Protein AF-A0A947KXR4-F1 (afdb_monomer_lite)

Structure (mmCIF, N/CA/C/O backbone):
data_AF-A0A947KXR4-F1
#
_entry.id   AF-A0A947KXR4-F1
#
loop_
_atom_site.group_PDB
_atom_site.id
_atom_site.type_symbol
_atom_site.label_atom_id
_atom_site.label_alt_id
_atom_site.label_comp_id
_atom_site.label_asym_id
_atom_site.label_entity_id
_atom_site.label_seq_id
_atom_site.pdbx_PDB_ins_code
_atom_site.Cartn_x
_atom_site.Cartn_y
_atom_site.Cartn_z
_atom_site.occupancy
_atom_site.B_iso_or_equiv
_atom_site.auth_seq_id
_atom_site.auth_comp_id
_atom_site.auth_asym_id
_atom_site.auth_atom_id
_atom_site.pdbx_PDB_model_num
ATOM 1 N N . MET A 1 1 ? -60.839 53.475 -21.817 1.00 59.62 1 MET A N 1
ATOM 2 C CA . MET A 1 1 ? -60.463 53.074 -23.195 1.00 59.62 1 MET A CA 1
ATOM 3 C C . MET A 1 1 ? -60.288 54.243 -24.164 1.00 59.62 1 MET A C 1
ATOM 5 O O . MET A 1 1 ? -59.276 54.254 -24.846 1.00 59.62 1 MET A O 1
ATOM 9 N N . LYS A 1 2 ? -61.185 55.246 -24.213 1.00 61.34 2 LYS A N 1
ATOM 10 C CA . LYS A 1 2 ? -61.048 56.383 -25.154 1.00 61.34 2 LYS A CA 1
ATOM 11 C C . LYS A 1 2 ? -59.733 57.178 -24.998 1.00 61.34 2 LYS A C 1
ATOM 13 O O . LYS A 1 2 ? -59.108 57.489 -25.997 1.00 61.34 2 LYS A O 1
ATOM 18 N N . LEU A 1 3 ? -59.263 57.411 -23.767 1.00 69.00 3 LEU A N 1
ATOM 19 C CA . LEU A 1 3 ? -57.988 58.107 -23.504 1.00 69.00 3 LEU A CA 1
ATOM 20 C C . LEU A 1 3 ? -56.739 57.321 -23.946 1.00 69.00 3 LEU A C 1
ATOM 22 O O . LEU A 1 3 ? -55.772 57.918 -24.398 1.00 69.00 3 LEU A O 1
ATOM 26 N N . LEU A 1 4 ? -56.777 55.987 -23.863 1.00 71.06 4 LEU A N 1
ATOM 27 C CA . LEU A 1 4 ? -55.674 55.117 -24.293 1.00 71.06 4 LEU A CA 1
ATOM 28 C C . LEU A 1 4 ? -55.527 55.107 -25.819 1.00 71.06 4 LEU A C 1
ATOM 30 O O . LEU A 1 4 ? -54.416 55.181 -26.326 1.00 71.06 4 LEU A O 1
ATOM 34 N N . LEU A 1 5 ? -56.650 55.087 -26.543 1.00 72.12 5 LEU A N 1
ATOM 35 C CA . LEU A 1 5 ? -56.655 55.190 -28.005 1.00 72.12 5 LEU A CA 1
ATOM 36 C C . LEU A 1 5 ? -56.159 56.557 -28.491 1.00 72.12 5 LEU A C 1
ATOM 38 O O . LEU A 1 5 ? -55.422 56.621 -29.468 1.00 72.12 5 LEU A O 1
ATOM 42 N N . VAL A 1 6 ? -56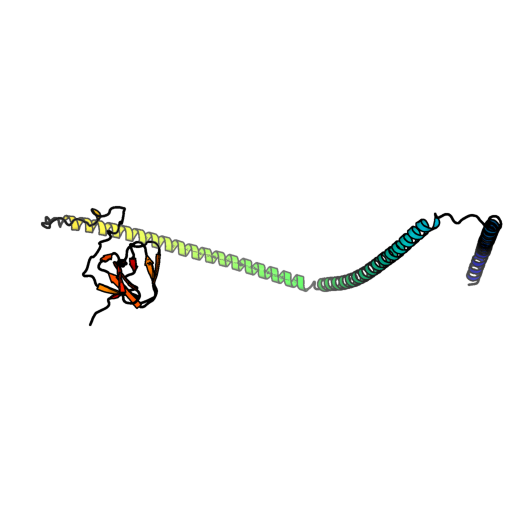.504 57.638 -27.783 1.00 75.94 6 VAL A N 1
ATOM 43 C CA . VAL A 1 6 ? -56.002 58.984 -28.099 1.00 75.94 6 VAL A CA 1
ATOM 44 C C . VAL A 1 6 ? -54.494 59.079 -27.852 1.00 75.94 6 VAL A C 1
ATOM 46 O O . VAL A 1 6 ? -53.780 59.585 -28.710 1.00 75.94 6 VAL A O 1
ATOM 49 N N . ALA A 1 7 ? -53.983 58.532 -26.744 1.00 73.00 7 ALA A N 1
ATOM 50 C CA . ALA A 1 7 ? -52.544 58.506 -26.470 1.00 73.00 7 ALA A CA 1
ATOM 51 C C . ALA A 1 7 ? -51.754 57.710 -27.527 1.00 73.00 7 ALA A C 1
ATOM 53 O O . ALA A 1 7 ? -50.678 58.130 -27.944 1.00 73.00 7 ALA A O 1
ATOM 54 N N . LEU A 1 8 ? -52.309 56.595 -28.008 1.00 69.06 8 LEU A N 1
ATOM 55 C CA . LEU A 1 8 ? -51.673 55.749 -29.022 1.00 69.06 8 LEU A CA 1
ATOM 56 C C . LEU A 1 8 ? -51.653 56.426 -30.407 1.00 69.06 8 LEU A C 1
ATOM 58 O O . LEU A 1 8 ? -50.652 56.351 -31.117 1.00 69.06 8 LEU A O 1
ATOM 62 N N . LEU A 1 9 ? -52.708 57.177 -30.741 1.00 68.44 9 LEU A N 1
ATOM 63 C CA . LEU A 1 9 ? -52.753 58.041 -31.927 1.00 68.44 9 LEU A CA 1
ATOM 64 C C . LEU A 1 9 ? -51.744 59.198 -31.847 1.00 68.44 9 LEU A C 1
ATOM 66 O O . LEU A 1 9 ? -51.044 59.464 -32.823 1.00 68.44 9 LEU A O 1
ATOM 70 N N . PHE A 1 10 ? -51.599 59.840 -30.684 1.00 66.38 10 PHE A N 1
ATOM 71 C CA . PHE A 1 10 ? -50.594 60.892 -30.485 1.00 66.38 10 PHE A CA 1
ATOM 72 C C . PHE A 1 10 ? -49.159 60.370 -30.619 1.00 66.38 10 PHE A C 1
ATOM 74 O O . PHE A 1 10 ? -48.330 61.040 -31.230 1.00 66.38 10 PHE A O 1
ATOM 81 N N . MET A 1 11 ? -48.876 59.154 -30.139 1.00 63.06 11 MET A N 1
ATOM 82 C CA . MET A 1 11 ? -47.566 58.532 -30.347 1.00 63.06 11 MET A CA 1
ATOM 83 C C . MET A 1 11 ? -47.301 58.266 -31.831 1.00 63.06 11 MET A C 1
ATOM 85 O O . MET A 1 11 ? -46.210 58.563 -32.296 1.00 63.06 11 MET A O 1
ATOM 89 N N . SER A 1 12 ? -48.283 57.808 -32.615 1.00 63.34 12 SER A N 1
ATOM 90 C CA . SER A 1 12 ? -48.078 57.605 -34.061 1.00 63.34 12 SER A CA 1
ATOM 91 C C . SER A 1 12 ? -47.832 58.902 -34.847 1.00 63.34 12 SER A C 1
ATOM 93 O O . SER A 1 12 ? -47.062 58.894 -35.803 1.00 63.34 12 SER A O 1
ATOM 95 N N . LEU A 1 13 ? -48.416 60.026 -34.416 1.00 65.88 13 LEU A N 1
ATOM 96 C CA . LEU A 1 13 ? -48.188 61.335 -35.041 1.00 65.88 13 LEU A CA 1
ATOM 97 C C . LEU A 1 13 ? -46.778 61.877 -34.766 1.00 65.88 13 LEU A C 1
ATOM 99 O O . LEU A 1 13 ? -46.198 62.515 -35.638 1.00 65.88 13 LEU A O 1
ATOM 103 N N . LEU A 1 14 ? -46.205 61.583 -33.593 1.00 63.31 14 LEU A N 1
ATOM 104 C CA . LEU A 1 14 ? -44.840 61.999 -33.241 1.00 63.31 14 LEU A CA 1
ATOM 105 C C . LEU A 1 14 ? -43.758 61.281 -34.066 1.00 63.31 14 LEU A C 1
ATOM 107 O O . LEU A 1 14 ? -42.689 61.842 -34.269 1.00 63.31 14 LEU A O 1
ATOM 111 N N . HIS A 1 15 ? -44.037 60.081 -34.584 1.00 64.06 15 HIS A N 1
ATOM 112 C CA . HIS A 1 15 ? -43.076 59.316 -35.393 1.00 64.06 15 HIS A CA 1
ATOM 113 C C . HIS A 1 15 ? -43.150 59.646 -36.893 1.00 64.06 15 HIS A C 1
ATOM 115 O O . HIS A 1 15 ? -42.287 59.222 -37.658 1.00 64.06 15 HIS A O 1
ATOM 121 N N . ALA A 1 16 ? -44.163 60.397 -37.339 1.00 71.25 16 ALA A N 1
ATOM 122 C CA . ALA A 1 16 ? -44.322 60.737 -38.752 1.00 71.25 16 ALA A CA 1
ATOM 123 C C . ALA A 1 16 ? -43.208 61.675 -39.257 1.00 71.25 16 ALA A C 1
ATOM 125 O O . ALA A 1 16 ? -42.724 61.503 -40.375 1.00 71.25 16 ALA A O 1
ATOM 126 N N . ASP A 1 17 ? -42.770 62.618 -38.418 1.00 75.00 17 ASP A N 1
ATOM 127 C CA . ASP A 1 17 ? -41.719 63.590 -38.751 1.00 75.00 17 ASP A CA 1
ATOM 128 C C . ASP A 1 17 ? -40.333 62.919 -38.832 1.00 75.00 17 ASP A C 1
ATOM 130 O O . ASP A 1 17 ? -39.547 63.156 -39.751 1.00 75.00 17 ASP A O 1
ATOM 134 N N . GLU A 1 18 ? -40.059 61.971 -37.929 1.00 76.75 18 GLU A N 1
ATOM 135 C CA . GLU A 1 18 ? -38.824 61.179 -37.965 1.00 76.75 18 GLU A CA 1
ATOM 136 C C . GLU A 1 18 ? -38.744 60.289 -39.211 1.00 76.75 18 GLU A C 1
ATOM 138 O O . GLU A 1 18 ? -37.679 60.183 -39.820 1.00 76.75 18 GLU A O 1
ATOM 143 N N . ILE A 1 19 ? -39.864 59.696 -39.637 1.00 82.31 19 ILE A N 1
ATOM 144 C CA . ILE A 1 19 ? -39.918 58.874 -40.853 1.00 82.31 19 ILE A CA 1
ATOM 145 C C . ILE A 1 19 ? -39.663 59.728 -42.102 1.00 82.31 19 ILE A C 1
ATOM 147 O O . ILE A 1 19 ? -38.854 59.334 -42.942 1.00 82.31 19 ILE A O 1
ATOM 151 N N . GLN A 1 20 ? -40.273 60.914 -42.206 1.00 80.25 20 GLN A N 1
ATOM 152 C CA . GLN A 1 20 ? -40.015 61.838 -43.320 1.00 80.25 20 GLN A CA 1
ATOM 153 C C . GLN A 1 20 ? -38.552 62.294 -43.358 1.00 80.25 20 GLN A C 1
ATOM 155 O O . GLN A 1 20 ? -37.942 62.365 -44.428 1.00 80.25 20 GLN A O 1
ATOM 160 N N . ARG A 1 21 ? -37.952 62.544 -42.191 1.00 84.88 21 ARG A N 1
ATOM 161 C CA . ARG A 1 21 ? -36.533 62.893 -42.088 1.00 84.88 21 ARG A CA 1
ATOM 162 C C . ARG A 1 21 ? -35.620 61.748 -42.531 1.00 84.88 21 ARG A C 1
ATOM 164 O O . ARG A 1 21 ? -34.639 61.995 -43.230 1.00 84.88 21 ARG A O 1
ATOM 171 N N . ILE A 1 22 ? -35.934 60.506 -42.160 1.00 84.69 22 ILE A N 1
ATOM 172 C CA . ILE A 1 22 ? -35.190 59.320 -42.613 1.00 84.69 22 ILE A CA 1
ATOM 173 C C . ILE A 1 22 ? -35.303 59.168 -44.134 1.00 84.69 22 ILE A C 1
ATOM 175 O O . ILE A 1 22 ? -34.297 58.919 -44.797 1.00 84.69 22 ILE A O 1
ATOM 179 N N . GLU A 1 23 ? -36.492 59.363 -44.702 1.00 86.62 23 GLU A N 1
ATOM 180 C CA . GLU A 1 23 ? -36.715 59.251 -46.146 1.00 86.62 23 GLU A CA 1
ATOM 181 C C . GLU A 1 23 ? -35.932 60.314 -46.936 1.00 86.62 23 GLU A C 1
ATOM 183 O O . GLU A 1 23 ? -35.319 59.987 -47.954 1.00 86.62 23 GLU A O 1
ATOM 188 N N . SER A 1 24 ? -35.846 61.548 -46.421 1.00 91.06 24 SER A N 1
ATOM 189 C CA . SER A 1 24 ? -34.987 62.595 -46.995 1.00 91.06 24 SER A CA 1
ATOM 190 C C . SER A 1 24 ? -33.510 62.193 -46.992 1.00 91.06 24 SER A C 1
ATOM 192 O O . SER A 1 24 ? -32.844 62.319 -48.012 1.00 91.06 24 SER A O 1
ATOM 194 N N . ILE A 1 25 ? -33.002 61.646 -45.882 1.00 89.81 25 ILE A N 1
ATOM 195 C CA . ILE A 1 25 ? -31.597 61.213 -45.780 1.00 89.81 25 ILE A CA 1
ATOM 196 C C . ILE A 1 25 ? -31.305 60.068 -46.756 1.00 89.81 25 ILE A C 1
ATOM 198 O O . ILE A 1 25 ? -30.267 60.053 -47.417 1.00 89.81 25 ILE A O 1
ATOM 202 N N . VAL A 1 26 ? -32.214 59.097 -46.869 1.00 91.56 26 VAL A N 1
ATOM 203 C CA . VAL A 1 26 ? -32.059 57.979 -47.810 1.00 91.56 26 VAL A CA 1
ATOM 204 C C . VAL A 1 26 ? -32.063 58.479 -49.256 1.00 91.56 26 VAL A C 1
ATOM 206 O O . VAL A 1 26 ? -31.285 57.980 -50.074 1.00 91.56 26 VAL A O 1
ATOM 209 N N . LYS A 1 27 ? -32.896 59.477 -49.572 1.00 93.19 27 LYS A N 1
ATOM 210 C CA . LYS A 1 27 ? -32.923 60.116 -50.889 1.00 93.19 27 LYS A CA 1
ATOM 211 C C . LYS A 1 27 ? -31.606 60.835 -51.193 1.00 93.19 27 LYS A C 1
ATOM 213 O O . LYS A 1 27 ? -31.034 60.576 -52.250 1.00 93.19 27 LYS A O 1
ATOM 218 N N . ASP A 1 28 ? -31.085 61.623 -50.256 1.00 93.94 28 ASP A N 1
ATOM 219 C CA . ASP A 1 28 ? -29.813 62.339 -50.418 1.00 93.94 28 ASP A CA 1
ATOM 220 C C . ASP A 1 28 ? -28.646 61.361 -50.626 1.00 93.94 28 ASP A C 1
ATOM 222 O O . ASP A 1 28 ? -27.823 61.543 -51.518 1.00 93.94 28 ASP A O 1
ATOM 226 N N . ILE A 1 29 ? -28.601 60.255 -49.871 1.00 90.88 29 ILE A N 1
ATOM 227 C CA . ILE A 1 29 ? -27.587 59.201 -50.058 1.00 90.88 29 ILE A CA 1
ATOM 228 C C . ILE A 1 29 ? -27.678 58.588 -51.460 1.00 90.88 29 ILE A C 1
ATOM 230 O O . ILE A 1 29 ? -26.655 58.245 -52.058 1.00 90.88 29 ILE A O 1
ATOM 234 N N . LYS A 1 30 ? -28.895 58.416 -51.985 1.00 92.69 30 LYS A N 1
ATOM 235 C CA . LYS A 1 30 ? -29.109 57.859 -53.321 1.00 92.69 30 LYS A CA 1
ATOM 236 C C . LYS A 1 30 ? -28.662 58.831 -54.413 1.00 92.69 30 LYS A C 1
ATOM 238 O O . LYS A 1 30 ? -28.019 58.389 -55.360 1.00 92.69 30 LYS A O 1
ATOM 243 N N . GLU A 1 31 ? -28.950 60.122 -54.261 1.00 93.44 31 GLU A N 1
ATOM 244 C CA . GLU A 1 31 ? -28.459 61.167 -55.168 1.00 93.44 31 GLU A CA 1
ATOM 245 C C . GLU A 1 31 ? -26.926 61.251 -55.126 1.00 93.44 31 GLU A C 1
ATOM 247 O O . GLU A 1 31 ? -26.296 61.129 -56.171 1.00 93.44 31 GLU A O 1
ATOM 252 N N . LEU A 1 32 ? -26.305 61.269 -53.938 1.00 91.56 32 LEU A N 1
ATOM 253 C CA . LEU A 1 32 ? -24.839 61.255 -53.815 1.00 91.56 32 LEU A CA 1
ATOM 254 C C . LEU A 1 32 ? -24.184 60.039 -54.487 1.00 91.56 32 LEU A C 1
ATOM 256 O O . LEU A 1 32 ? -23.089 60.155 -55.037 1.00 91.56 32 LEU A O 1
ATOM 260 N N . ARG A 1 33 ? -24.816 58.861 -54.427 1.00 91.44 33 ARG A N 1
ATOM 261 C CA . ARG A 1 33 ? -24.301 57.662 -55.108 1.00 91.44 33 ARG A CA 1
ATOM 262 C C . ARG A 1 33 ? -24.385 57.792 -56.622 1.00 91.44 33 ARG A C 1
ATOM 264 O O . ARG A 1 33 ? -23.414 57.453 -57.293 1.00 91.44 33 ARG A O 1
ATOM 271 N N . ASN A 1 34 ? -25.498 58.306 -57.137 1.00 91.31 34 ASN A N 1
ATOM 272 C CA . ASN A 1 34 ? -25.650 58.546 -58.568 1.00 91.31 34 ASN A CA 1
ATOM 273 C C . ASN A 1 34 ? -24.639 59.589 -59.068 1.00 91.31 34 ASN A C 1
ATOM 275 O O . ASN A 1 34 ? -23.957 59.336 -60.059 1.00 91.31 34 ASN A O 1
ATOM 279 N N . ASP A 1 35 ? -24.466 60.699 -58.348 1.00 91.38 35 ASP A N 1
ATOM 280 C CA . ASP A 1 35 ? -23.502 61.749 -58.700 1.00 91.38 35 ASP A CA 1
ATOM 281 C C . ASP A 1 35 ? -22.058 61.225 -58.670 1.00 91.38 35 ASP A C 1
ATOM 283 O O . ASP A 1 35 ? -21.233 61.557 -59.526 1.00 91.38 35 ASP A O 1
ATOM 287 N N . TYR A 1 36 ? -21.740 60.364 -57.698 1.00 87.19 36 TYR A N 1
ATOM 288 C CA . TYR A 1 36 ? -20.437 59.710 -57.618 1.00 87.19 36 TYR A CA 1
ATOM 289 C C . TYR A 1 36 ? -20.192 58.775 -58.808 1.00 87.19 36 TYR A C 1
ATOM 291 O O . TYR A 1 36 ? -19.111 58.808 -59.402 1.00 87.19 36 TYR A O 1
ATOM 299 N N . GLU A 1 37 ? -21.179 57.959 -59.181 1.00 88.31 37 GLU A N 1
ATOM 300 C CA . GLU A 1 37 ? -21.086 57.067 -60.341 1.00 88.31 37 GLU A CA 1
ATOM 301 C C . GLU A 1 37 ? -20.948 57.849 -61.652 1.00 88.31 37 GLU A C 1
ATOM 303 O O . GLU A 1 37 ? -20.110 57.505 -62.492 1.00 88.31 37 GLU A O 1
ATOM 308 N N . GLU A 1 38 ? -21.692 58.943 -61.811 1.00 89.44 38 GLU A N 1
ATOM 309 C CA . GLU A 1 38 ? -21.582 59.809 -62.982 1.00 89.44 38 GLU A CA 1
ATOM 310 C C . GLU A 1 38 ? -20.198 60.469 -63.059 1.00 89.44 38 GLU A C 1
ATOM 312 O O . GLU A 1 38 ? -19.549 60.436 -64.108 1.00 89.44 38 GLU A O 1
ATOM 317 N N . CYS A 1 39 ? -19.683 60.979 -61.939 1.00 85.81 39 CYS A N 1
ATOM 318 C CA . CYS A 1 39 ? -18.335 61.540 -61.859 1.00 85.81 39 CYS A CA 1
ATOM 319 C C . CYS A 1 39 ? -17.256 60.498 -62.214 1.00 85.81 39 CYS A C 1
ATOM 321 O O . CYS A 1 39 ? -16.317 60.793 -62.959 1.00 85.81 39 CYS A O 1
ATOM 323 N N . GLN A 1 40 ? -17.414 59.250 -61.762 1.00 77.75 40 GLN A N 1
ATOM 324 C CA . GLN A 1 40 ? -16.521 58.140 -62.114 1.00 77.75 40 GLN A CA 1
ATOM 325 C C . GLN A 1 40 ? -16.554 57.812 -63.612 1.00 77.75 40 GLN A C 1
ATOM 327 O O . GLN A 1 40 ? -15.508 57.565 -64.220 1.00 77.75 40 GLN A O 1
ATOM 332 N N . LEU A 1 41 ? -17.734 57.830 -64.232 1.00 84.81 41 LEU A N 1
ATOM 333 C CA . LEU A 1 41 ? -17.875 57.625 -65.675 1.00 84.81 41 LEU A CA 1
ATOM 334 C C . LEU A 1 41 ? -17.258 58.779 -66.469 1.00 84.81 41 LEU A C 1
ATOM 336 O O . LEU A 1 41 ? -16.529 58.533 -67.432 1.00 84.81 41 LEU A O 1
ATOM 340 N N . GLN A 1 42 ? -17.470 60.023 -66.037 1.00 85.06 42 GLN A N 1
ATOM 341 C CA . GLN A 1 42 ? -16.865 61.199 -66.661 1.00 85.06 42 GLN A CA 1
ATOM 342 C C . GLN A 1 42 ? -15.335 61.174 -66.553 1.00 85.06 42 GLN A C 1
ATOM 344 O O . GLN A 1 42 ? -14.655 61.458 -67.537 1.00 85.06 42 GLN A O 1
ATOM 349 N N . LEU A 1 43 ? -14.773 60.775 -65.408 1.00 76.38 43 LEU A N 1
ATOM 350 C CA . LEU A 1 43 ? -13.325 60.612 -65.236 1.00 76.38 43 LEU A CA 1
ATOM 351 C C . LEU A 1 43 ? -12.749 59.563 -66.196 1.00 76.38 43 LEU A C 1
ATOM 353 O O . LEU A 1 43 ? -11.733 59.819 -66.844 1.00 76.38 43 LEU A O 1
ATOM 357 N N . LYS A 1 44 ? -13.422 58.417 -66.347 1.00 76.44 44 LYS A N 1
ATOM 358 C CA . LYS A 1 44 ? -13.012 57.358 -67.286 1.00 76.44 44 LYS A CA 1
ATOM 359 C C . LYS A 1 44 ? -13.116 57.803 -68.746 1.00 76.44 44 LYS A C 1
ATOM 361 O O . LYS A 1 44 ? -12.229 57.502 -69.539 1.00 76.44 44 LYS A O 1
ATOM 366 N N . ALA A 1 45 ? -14.158 58.556 -69.096 1.00 76.69 45 ALA A N 1
ATOM 367 C CA . ALA A 1 45 ? -14.346 59.084 -70.445 1.00 76.69 45 ALA A CA 1
ATOM 368 C C . ALA A 1 45 ? -13.342 60.199 -70.795 1.00 76.69 45 ALA A C 1
ATOM 370 O O . ALA A 1 45 ? -12.913 60.299 -71.943 1.00 76.69 45 ALA A O 1
ATOM 371 N N . LYS A 1 46 ? -12.939 61.026 -69.819 1.00 74.75 46 LYS A N 1
ATOM 372 C CA . LYS A 1 46 ? -12.005 62.151 -70.015 1.00 74.75 46 LYS A CA 1
ATOM 373 C C . LYS A 1 46 ? -10.541 61.707 -70.132 1.00 74.75 46 LYS A C 1
ATOM 375 O O . LYS A 1 46 ? -9.731 62.444 -70.687 1.00 74.75 46 LYS A O 1
ATOM 380 N N . PHE A 1 47 ? -10.212 60.498 -69.669 1.00 65.19 47 PHE A N 1
ATOM 381 C CA . PHE A 1 47 ? -8.871 59.911 -69.753 1.00 65.19 47 PHE A CA 1
ATOM 382 C C . PHE A 1 47 ? -8.901 58.447 -70.252 1.00 65.19 47 PHE A C 1
ATOM 384 O O . PHE A 1 47 ? -8.567 57.533 -69.498 1.00 65.19 47 PHE A O 1
ATOM 391 N N . PRO A 1 48 ? -9.235 58.185 -71.531 1.00 59.53 48 PRO A N 1
ATOM 392 C CA . PRO A 1 48 ? -9.415 56.820 -72.046 1.00 59.53 48 PRO A CA 1
ATOM 393 C C . PRO A 1 48 ? -8.111 56.008 -72.202 1.00 59.53 48 PRO A C 1
ATOM 395 O O . PRO A 1 48 ? -8.162 54.809 -72.473 1.00 59.53 48 PRO A O 1
ATOM 398 N N . HIS A 1 49 ? -6.936 56.623 -72.010 1.00 54.97 49 HIS A N 1
ATOM 399 C CA . HIS A 1 49 ? -5.621 55.964 -72.083 1.00 54.97 49 HIS A CA 1
ATOM 400 C C . HIS A 1 49 ? -4.697 56.295 -70.900 1.00 54.97 49 HIS A C 1
ATOM 402 O O . HIS A 1 49 ? -3.474 56.355 -71.044 1.00 54.97 49 HIS A O 1
ATOM 408 N N . ALA A 1 50 ? -5.256 56.474 -69.702 1.00 48.75 50 ALA A N 1
ATOM 409 C CA . ALA A 1 50 ? -4.455 56.326 -68.493 1.00 48.75 50 ALA A CA 1
ATOM 410 C C . ALA A 1 50 ? -4.179 54.828 -68.288 1.00 48.75 50 ALA A C 1
ATOM 412 O O . ALA A 1 50 ? -5.070 54.062 -67.929 1.00 48.75 50 ALA A O 1
ATOM 413 N N . LYS A 1 51 ? -2.943 54.410 -68.583 1.00 50.34 51 LYS A N 1
ATOM 414 C CA . LYS A 1 51 ? -2.407 53.082 -68.265 1.00 50.34 51 LYS A CA 1
ATOM 415 C C . LYS A 1 51 ? -2.825 52.699 -66.841 1.00 50.34 51 LYS A C 1
ATOM 417 O O . LYS A 1 51 ? -2.504 53.425 -65.903 1.00 50.34 51 LYS A O 1
ATOM 422 N N . THR A 1 52 ? -3.496 51.560 -66.682 1.00 47.56 52 THR A N 1
ATOM 423 C CA . THR A 1 52 ? -3.564 50.861 -65.397 1.00 47.56 52 THR A CA 1
ATOM 424 C C . THR A 1 52 ? -2.132 50.566 -64.980 1.00 47.56 52 THR A C 1
ATOM 426 O O . THR A 1 52 ? -1.470 49.712 -65.569 1.00 47.56 52 THR A O 1
ATOM 429 N N . SER A 1 53 ? -1.628 51.354 -64.036 1.00 46.16 53 SER A N 1
ATOM 430 C CA . SER A 1 53 ? -0.352 51.107 -63.393 1.00 46.16 53 SER A CA 1
ATOM 431 C C . SER A 1 53 ? -0.396 49.749 -62.691 1.00 46.16 53 SER A C 1
ATOM 433 O O . SER A 1 53 ? -1.423 49.317 -62.160 1.00 46.16 53 SER A O 1
ATOM 435 N N . GLU A 1 54 ? 0.750 49.085 -62.664 1.00 48.81 54 GLU A N 1
ATOM 436 C CA . GLU A 1 54 ? 1.018 47.793 -62.022 1.00 48.81 54 GLU A CA 1
ATOM 437 C C . GLU A 1 54 ? 0.882 47.821 -60.478 1.00 48.81 54 GLU A C 1
ATOM 439 O O . GLU A 1 54 ? 1.308 46.893 -59.801 1.00 48.81 54 GLU A O 1
ATOM 444 N N . ALA A 1 55 ? 0.237 48.843 -59.900 1.00 47.88 55 ALA A N 1
ATOM 445 C CA . ALA A 1 55 ? -0.062 48.947 -58.468 1.00 47.88 55 ALA A CA 1
ATOM 446 C C . ALA A 1 55 ? -1.291 48.120 -58.029 1.00 47.88 55 ALA A C 1
ATOM 448 O O . ALA A 1 55 ? -1.511 47.921 -56.840 1.00 47.88 55 ALA A O 1
ATOM 449 N N . SER A 1 56 ? -2.084 47.599 -58.972 1.00 51.66 56 SER A N 1
ATOM 450 C CA . SER A 1 56 ? -3.321 46.859 -58.670 1.00 51.66 56 SER A CA 1
ATOM 451 C C . SER A 1 56 ? -3.128 45.358 -58.406 1.00 51.66 56 SER A C 1
ATOM 453 O O . SER A 1 56 ? -4.071 44.690 -57.989 1.00 51.66 56 SER A O 1
ATOM 455 N N . THR A 1 57 ? -1.935 44.795 -58.613 1.00 53.78 57 THR A N 1
ATOM 456 C CA . THR A 1 57 ? -1.694 43.350 -58.423 1.00 53.78 57 THR A CA 1
ATOM 457 C C . THR A 1 57 ? -1.351 42.997 -56.973 1.00 53.78 57 THR A C 1
ATOM 459 O O . THR A 1 57 ? -1.874 42.013 -56.449 1.00 53.78 57 THR A O 1
ATOM 462 N N . ASP A 1 58 ? -0.543 43.820 -56.297 1.00 58.38 58 ASP A N 1
ATOM 463 C CA . ASP A 1 58 ? -0.161 43.595 -54.894 1.00 58.38 58 ASP A CA 1
ATOM 464 C C . ASP A 1 58 ? -1.276 43.975 -53.912 1.00 58.38 58 ASP A C 1
ATOM 466 O O . ASP A 1 58 ? -1.509 43.247 -52.947 1.00 58.38 58 ASP A O 1
ATOM 470 N N . GLU A 1 59 ? -2.037 45.043 -54.180 1.00 57.31 59 GLU A N 1
ATOM 471 C CA . GLU A 1 59 ? -3.207 45.398 -53.363 1.00 57.31 59 GLU A CA 1
ATOM 472 C C . GLU A 1 59 ? -4.314 44.341 -53.462 1.00 57.31 59 GLU A C 1
ATOM 474 O O . GLU A 1 59 ? -4.864 43.937 -52.439 1.00 57.31 59 GLU A O 1
ATOM 479 N N . ASN A 1 60 ? -4.599 43.813 -54.660 1.00 62.25 60 ASN A N 1
ATOM 480 C CA . ASN A 1 60 ? -5.588 42.742 -54.824 1.00 62.25 60 ASN A CA 1
ATOM 481 C C . ASN A 1 60 ? -5.138 41.424 -54.173 1.00 62.25 60 ASN A C 1
ATOM 483 O O . ASN A 1 60 ? -5.964 40.702 -53.609 1.00 62.25 60 ASN A O 1
ATOM 487 N N . LYS A 1 61 ? -3.833 41.120 -54.186 1.00 73.19 61 LYS A N 1
ATOM 488 C CA . LYS A 1 61 ? -3.279 39.964 -53.470 1.00 73.19 61 LYS A CA 1
ATOM 489 C C . LYS A 1 61 ? -3.428 40.126 -51.956 1.00 73.19 61 LYS A C 1
ATOM 491 O O . LYS A 1 61 ? -3.982 39.234 -51.310 1.00 73.19 61 LYS A O 1
ATOM 496 N N . HIS A 1 62 ? -3.031 41.278 -51.411 1.00 74.81 62 HIS A N 1
ATOM 497 C CA . HIS A 1 62 ? -3.198 41.605 -49.993 1.00 74.81 62 HIS A CA 1
ATOM 498 C C . HIS A 1 62 ? -4.665 41.594 -49.555 1.00 74.81 62 HIS A C 1
ATOM 500 O O . HIS A 1 62 ? -4.978 41.124 -48.460 1.00 74.81 62 HIS A O 1
ATOM 506 N N . LEU A 1 63 ? -5.573 42.067 -50.411 1.00 77.94 63 LEU A N 1
ATOM 507 C CA . LEU A 1 63 ? -7.005 42.057 -50.137 1.00 77.94 63 LEU A CA 1
ATOM 508 C C . LEU A 1 63 ? -7.561 40.625 -50.096 1.00 77.94 63 LEU A C 1
ATOM 510 O O . LEU A 1 63 ? -8.363 40.318 -49.216 1.00 77.94 63 LEU A O 1
ATOM 514 N N . SER A 1 64 ? -7.086 39.729 -50.971 1.00 82.19 64 SER A N 1
ATOM 515 C CA . SER A 1 64 ? -7.475 38.310 -50.942 1.00 82.19 64 SER A CA 1
ATOM 516 C C . SER A 1 64 ? -6.959 37.578 -49.695 1.00 82.19 64 SER A C 1
ATOM 518 O O . SER A 1 64 ? -7.704 36.823 -49.073 1.00 82.19 64 SER A O 1
ATOM 520 N N . GLU A 1 65 ? -5.725 37.860 -49.261 1.00 87.31 65 GLU A N 1
ATOM 521 C CA . GLU A 1 65 ? -5.159 37.294 -48.029 1.00 87.31 65 GLU A CA 1
ATOM 522 C C . GLU A 1 65 ? -5.887 37.821 -46.782 1.00 87.31 65 GLU A C 1
ATOM 524 O O . GLU A 1 65 ? -6.101 37.084 -45.817 1.00 87.31 65 GLU A O 1
ATOM 529 N N . CYS A 1 66 ? -6.302 39.092 -46.795 1.00 85.62 66 CYS A N 1
ATOM 530 C CA . CYS A 1 66 ? -7.119 39.687 -45.738 1.00 85.62 66 CYS A CA 1
ATOM 531 C C . CYS A 1 66 ? -8.516 39.046 -45.678 1.00 85.62 66 CYS A C 1
ATOM 533 O O . CYS A 1 66 ? -8.992 38.711 -44.594 1.00 85.62 66 CYS A O 1
ATOM 535 N N . ALA A 1 67 ? -9.143 38.799 -46.833 1.00 86.31 67 ALA A N 1
ATOM 536 C CA . ALA A 1 67 ? -10.431 38.113 -46.913 1.00 86.31 67 ALA A CA 1
ATOM 537 C C . ALA A 1 67 ? -10.355 36.677 -46.364 1.00 86.31 67 ALA A C 1
ATOM 539 O O . ALA A 1 67 ? -11.180 36.305 -45.532 1.00 86.31 67 ALA A O 1
ATOM 540 N N . GLN A 1 68 ? -9.321 35.912 -46.729 1.00 91.00 68 GLN A N 1
ATOM 541 C CA . GLN A 1 68 ? -9.105 34.556 -46.203 1.00 91.00 68 GLN A CA 1
ATOM 542 C C . GLN A 1 68 ? -8.891 34.544 -44.684 1.00 91.00 68 GLN A C 1
ATOM 544 O O . GLN A 1 68 ? -9.476 33.723 -43.979 1.00 91.00 68 GLN A O 1
ATOM 549 N N . LYS A 1 69 ? -8.095 35.481 -44.153 1.00 94.44 69 LYS A N 1
ATOM 550 C CA . LYS A 1 69 ? -7.910 35.621 -42.699 1.00 94.44 69 LYS A CA 1
ATOM 551 C C . LYS A 1 69 ? -9.211 35.985 -41.990 1.00 94.44 69 LYS A C 1
ATOM 553 O O . LYS A 1 69 ? -9.453 35.497 -40.891 1.00 94.44 69 LYS A O 1
ATOM 558 N N . ASN A 1 70 ? -10.052 36.815 -42.601 1.00 91.12 70 ASN A N 1
ATOM 559 C CA . ASN A 1 70 ? -11.352 37.163 -42.036 1.00 91.12 70 ASN A CA 1
ATOM 560 C C . ASN A 1 70 ? -12.307 35.962 -42.013 1.00 91.12 70 ASN A C 1
ATOM 562 O O . ASN A 1 70 ? -12.984 35.763 -41.008 1.00 91.12 70 ASN A O 1
ATOM 566 N N . GLU A 1 71 ? -12.325 35.130 -43.057 1.00 94.38 71 GLU A N 1
ATOM 567 C CA . GLU A 1 71 ? -13.082 33.869 -43.051 1.00 94.38 71 GLU A CA 1
ATOM 568 C C . GLU A 1 71 ? -12.579 32.909 -41.965 1.00 94.38 71 GLU A C 1
ATOM 570 O O . GLU A 1 71 ? -13.376 32.328 -41.226 1.00 94.38 71 GLU A O 1
ATOM 575 N N . GLU A 1 72 ? -11.259 32.794 -41.796 1.00 95.25 72 GLU A N 1
ATOM 576 C CA . GLU A 1 72 ? -10.674 31.982 -40.727 1.00 95.25 72 GLU A CA 1
ATOM 577 C C . GLU A 1 72 ? -11.050 32.515 -39.334 1.00 95.25 72 GLU A C 1
ATOM 579 O O . GLU A 1 72 ? -11.387 31.743 -38.431 1.00 95.25 72 GLU A O 1
ATOM 584 N N . LEU A 1 73 ? -11.027 33.838 -39.145 1.00 96.56 73 LEU A N 1
ATOM 585 C CA . LEU A 1 73 ? -11.447 34.475 -37.898 1.00 96.56 73 LEU A CA 1
ATOM 586 C C . LEU A 1 73 ? -12.931 34.236 -37.614 1.00 96.56 73 LEU A C 1
ATOM 588 O O . LEU A 1 73 ? -13.270 33.916 -36.475 1.00 96.56 73 LEU A O 1
ATOM 592 N N . LEU A 1 74 ? -13.798 34.316 -38.625 1.00 95.56 74 LEU A N 1
ATOM 593 C CA . LEU A 1 74 ? -15.222 34.000 -38.485 1.00 95.56 74 LEU A CA 1
ATOM 594 C C . LEU A 1 74 ? -15.435 32.547 -38.053 1.00 95.56 74 LEU A C 1
ATOM 596 O O . LEU A 1 74 ? -16.195 32.293 -37.120 1.00 95.56 74 LEU A O 1
ATOM 600 N N . LEU A 1 75 ? -14.702 31.603 -38.649 1.00 96.56 75 LEU A N 1
ATOM 601 C CA . LEU A 1 75 ? -14.772 30.194 -38.260 1.00 96.56 75 LEU A CA 1
ATOM 602 C C . LEU A 1 75 ? -14.317 29.979 -36.806 1.00 96.56 75 LEU A C 1
ATOM 604 O O . LEU A 1 75 ? -14.916 29.196 -36.065 1.00 96.56 75 LEU A O 1
ATOM 608 N N . ARG A 1 76 ? -13.266 30.684 -36.367 1.00 96.94 76 ARG A N 1
ATOM 609 C CA . ARG A 1 76 ? -12.800 30.634 -34.970 1.00 96.94 76 ARG A CA 1
ATOM 610 C C . ARG A 1 76 ? -13.830 31.214 -34.004 1.00 96.94 76 ARG A C 1
ATOM 612 O O . ARG A 1 76 ? -14.037 30.616 -32.949 1.00 96.94 76 ARG A O 1
ATOM 619 N N . ILE A 1 77 ? -14.467 32.330 -34.358 1.00 96.25 77 ILE A N 1
ATOM 620 C CA . ILE A 1 77 ? -15.534 32.949 -33.560 1.00 96.25 77 ILE A CA 1
ATOM 621 C C . ILE A 1 77 ? -16.706 31.976 -33.422 1.00 96.25 77 ILE A C 1
ATOM 623 O O . ILE A 1 77 ? -17.103 31.677 -32.300 1.00 96.25 77 ILE A O 1
ATOM 627 N N . GLN A 1 78 ? -17.173 31.389 -34.526 1.00 96.88 78 GLN A N 1
ATOM 628 C CA . GLN A 1 78 ? -18.270 30.420 -34.505 1.00 96.88 78 GLN A CA 1
ATOM 629 C C . GLN A 1 78 ? -17.952 29.219 -33.601 1.00 96.88 78 GLN A C 1
ATOM 631 O O . GLN A 1 78 ? -18.751 28.836 -32.750 1.00 96.88 78 GLN A O 1
ATOM 636 N N . LYS A 1 79 ? -16.735 28.670 -33.700 1.00 97.50 79 LYS A N 1
ATOM 637 C CA . LYS A 1 79 ? -16.298 27.570 -32.829 1.00 97.50 79 LYS A CA 1
ATOM 638 C C . LYS A 1 79 ? -16.286 27.961 -31.345 1.00 97.50 79 LYS A C 1
ATOM 640 O O . LYS A 1 79 ? -16.590 27.136 -30.483 1.00 97.50 79 LYS A O 1
ATOM 645 N N . GLN A 1 80 ? -15.897 29.195 -31.029 1.00 96.44 80 GLN A N 1
ATOM 646 C CA . GLN A 1 80 ? -15.933 29.700 -29.656 1.00 96.44 80 GLN A CA 1
ATOM 647 C C . GLN A 1 80 ? -17.370 29.881 -29.160 1.00 96.44 80 GLN A C 1
ATOM 649 O O . GLN A 1 80 ? -17.651 29.533 -28.014 1.00 96.44 80 GLN A O 1
ATOM 654 N N . GLU A 1 81 ? -18.279 30.364 -30.004 1.00 96.75 81 GLU A N 1
ATOM 655 C CA . GLU A 1 81 ? -19.703 30.487 -29.680 1.00 96.75 81 GLU A CA 1
ATOM 656 C C . GLU A 1 81 ? -20.336 29.124 -29.381 1.00 96.75 81 GLU A C 1
ATOM 658 O O . GLU A 1 81 ? -21.011 28.977 -28.360 1.00 96.75 81 GLU A O 1
ATOM 663 N N . ASP A 1 82 ? -20.047 28.106 -30.195 1.00 97.06 82 ASP A N 1
ATOM 664 C CA . ASP A 1 82 ? -20.511 26.733 -29.967 1.00 97.06 82 ASP A CA 1
ATOM 665 C C . ASP A 1 82 ? -20.014 26.187 -28.621 1.00 97.06 82 ASP A C 1
ATOM 667 O O . ASP A 1 82 ? -20.784 25.627 -27.837 1.00 97.06 82 ASP A O 1
ATOM 671 N N . MET A 1 83 ? -18.738 26.420 -28.301 1.00 97.25 83 MET A N 1
ATOM 672 C CA . MET A 1 83 ? -18.151 26.015 -27.022 1.00 97.25 83 MET A CA 1
ATOM 673 C C . MET A 1 83 ? -18.788 26.750 -25.832 1.00 97.25 83 MET A C 1
ATOM 675 O O . MET A 1 83 ? -19.040 26.148 -24.787 1.00 97.25 83 MET A O 1
ATOM 679 N N . ILE A 1 84 ? -19.079 28.045 -25.975 1.00 97.00 84 ILE A N 1
ATOM 680 C CA . ILE A 1 84 ? -19.771 28.834 -24.946 1.00 97.00 84 ILE A CA 1
ATOM 681 C C . ILE A 1 84 ? -21.197 28.312 -24.737 1.00 97.00 84 ILE A C 1
ATOM 683 O O . ILE A 1 84 ? -21.652 28.215 -23.593 1.00 97.00 84 ILE A O 1
ATOM 687 N N . ASN A 1 85 ? -21.898 27.957 -25.813 1.00 97.31 85 ASN A N 1
ATOM 688 C CA . ASN A 1 85 ? -23.252 27.416 -25.746 1.00 97.31 85 ASN A CA 1
ATOM 689 C C . ASN A 1 85 ? -23.287 26.048 -25.054 1.00 97.31 85 ASN A C 1
ATOM 691 O O . ASN A 1 85 ? -24.145 25.826 -24.197 1.00 97.31 85 ASN A O 1
ATOM 695 N N . GLU A 1 86 ? -22.325 25.172 -25.345 1.00 97.31 86 GLU A N 1
ATOM 696 C CA . GLU A 1 86 ? -22.197 23.882 -24.663 1.00 97.31 86 GLU A CA 1
ATOM 697 C C . GLU A 1 86 ? -21.905 24.062 -23.166 1.00 97.31 86 GLU A C 1
ATOM 699 O O . GLU A 1 86 ? -22.608 23.505 -22.323 1.00 97.31 86 GLU A O 1
ATOM 704 N N . ASN A 1 87 ? -20.954 24.931 -22.810 1.00 96.06 87 ASN A N 1
ATOM 705 C CA . ASN A 1 87 ? -20.660 25.242 -21.407 1.00 96.06 87 ASN A CA 1
ATOM 706 C C . ASN A 1 87 ? -21.882 25.810 -20.673 1.00 96.06 87 ASN A C 1
ATOM 708 O O . ASN A 1 87 ? -22.112 25.502 -19.502 1.00 96.06 87 ASN A O 1
ATOM 712 N N . ARG A 1 88 ? -22.703 26.617 -21.356 1.00 97.12 88 ARG A N 1
ATOM 713 C CA . ARG A 1 88 ? -23.956 27.134 -20.795 1.00 97.12 88 ARG A CA 1
ATOM 714 C C . ARG A 1 88 ? -24.959 26.008 -20.521 1.00 97.12 88 ARG A C 1
ATOM 716 O O . ARG A 1 88 ? -25.657 26.084 -19.510 1.00 97.12 88 ARG A O 1
ATOM 723 N N . ARG A 1 89 ? -25.025 24.981 -21.377 1.00 95.69 89 ARG A N 1
ATOM 724 C CA . ARG A 1 89 ? -25.870 23.794 -21.161 1.00 95.69 89 ARG A CA 1
ATOM 725 C C . ARG A 1 89 ? -25.394 22.996 -19.949 1.00 95.69 89 ARG A C 1
ATOM 727 O O . ARG A 1 89 ? -26.185 22.779 -19.040 1.00 95.69 89 ARG A O 1
ATOM 734 N N . ILE A 1 90 ? -24.103 22.671 -19.887 1.00 96.94 90 ILE A N 1
ATOM 735 C CA . ILE A 1 90 ? -23.506 21.930 -18.761 1.00 96.94 90 ILE A CA 1
ATOM 736 C C . ILE A 1 90 ? -23.762 22.656 -17.437 1.00 96.94 90 ILE A C 1
ATOM 738 O O . ILE A 1 90 ? -24.225 22.053 -16.472 1.00 96.94 90 ILE A O 1
ATOM 742 N N . LEU A 1 91 ? -23.539 23.972 -17.403 1.00 96.44 91 LEU A N 1
ATOM 743 C CA . LEU A 1 91 ? -23.768 24.775 -16.203 1.00 96.44 91 LEU A CA 1
ATOM 744 C C . LEU A 1 91 ? -25.238 24.756 -15.756 1.00 96.44 91 LEU A C 1
ATOM 746 O O . LEU A 1 91 ? -25.522 24.839 -14.561 1.00 96.44 91 LEU A O 1
ATOM 750 N N . LYS A 1 92 ? -26.183 24.685 -16.699 1.00 97.06 92 LYS A N 1
ATOM 751 C CA . LYS A 1 92 ? -27.609 24.566 -16.382 1.00 97.06 92 LYS A CA 1
ATOM 752 C C . LYS A 1 92 ? -27.903 23.212 -15.734 1.00 97.06 92 LYS A C 1
ATOM 754 O O . LYS A 1 92 ? -28.505 23.189 -14.663 1.00 97.06 92 LYS A O 1
ATOM 759 N N . ASP A 1 93 ? -27.402 22.129 -16.320 1.00 96.75 93 ASP A N 1
ATOM 760 C CA . ASP A 1 93 ? -27.587 20.770 -15.803 1.00 96.75 93 ASP A CA 1
ATOM 761 C C . ASP A 1 93 ? -26.954 20.607 -14.408 1.00 96.75 93 ASP A C 1
ATOM 763 O O . ASP A 1 93 ? -27.540 20.000 -13.512 1.00 96.75 93 ASP A O 1
ATOM 767 N N . GLU A 1 94 ? -25.774 21.190 -14.175 1.00 95.62 94 GLU A N 1
ATOM 768 C CA . GLU A 1 94 ? -25.131 21.197 -12.854 1.00 95.62 94 GLU A CA 1
ATOM 769 C C . GLU A 1 94 ? -25.920 21.998 -11.817 1.00 95.62 94 GLU A C 1
ATOM 771 O O . GLU A 1 94 ? -26.032 21.581 -10.662 1.00 95.62 94 GLU A O 1
ATOM 776 N N . LYS A 1 95 ? -26.506 23.135 -12.207 1.00 96.12 95 LYS A N 1
ATOM 777 C CA . LYS A 1 95 ? -27.385 23.906 -11.317 1.00 96.12 95 LYS A CA 1
ATOM 778 C C . LYS A 1 95 ? -28.632 23.116 -10.942 1.00 96.12 95 LYS A C 1
ATOM 780 O O . LYS A 1 95 ? -29.010 23.131 -9.775 1.00 96.12 95 LYS A O 1
ATOM 785 N N . GLU A 1 96 ? -29.240 22.413 -11.892 1.00 96.25 96 GLU A N 1
ATOM 786 C CA . GLU A 1 96 ? -30.394 21.548 -11.631 1.00 96.25 96 GLU A CA 1
ATOM 787 C C . GLU A 1 96 ? -30.025 20.404 -10.672 1.00 96.25 96 GLU A C 1
ATOM 789 O O . GLU A 1 96 ? -30.716 20.202 -9.672 1.00 96.25 96 GLU A O 1
ATOM 794 N N . LYS A 1 97 ? -28.879 19.739 -10.880 1.00 96.44 97 LYS A N 1
ATOM 795 C CA . LYS A 1 97 ? -28.350 18.728 -9.942 1.00 96.44 97 LYS A CA 1
ATOM 796 C C . LYS A 1 97 ? -28.133 19.294 -8.539 1.00 96.44 97 LYS A C 1
ATOM 798 O O . LYS A 1 97 ? -28.525 18.667 -7.560 1.00 96.44 97 LYS A O 1
ATOM 803 N N . ASN A 1 98 ? -27.549 20.486 -8.430 1.00 94.50 98 ASN A N 1
ATOM 804 C CA . ASN A 1 98 ? -27.317 21.130 -7.137 1.00 94.50 98 ASN A CA 1
ATOM 805 C C . ASN A 1 98 ? -28.621 21.494 -6.416 1.00 94.50 98 ASN A C 1
ATOM 807 O O . ASN A 1 98 ? -28.673 21.415 -5.191 1.00 94.50 98 ASN A O 1
ATOM 811 N N . ILE A 1 99 ? -29.678 21.867 -7.144 1.00 95.44 99 ILE A N 1
ATOM 812 C CA . ILE A 1 99 ? -31.004 22.106 -6.554 1.00 95.44 99 ILE A CA 1
ATOM 813 C C . ILE A 1 99 ? -31.567 20.806 -5.968 1.00 95.44 99 ILE A C 1
ATOM 815 O O . ILE A 1 99 ? -32.036 20.815 -4.830 1.00 95.44 99 ILE A O 1
ATOM 819 N N . ILE A 1 100 ? -31.475 19.696 -6.709 1.00 93.38 100 ILE A N 1
ATOM 820 C CA . ILE A 1 100 ? -31.928 18.376 -6.244 1.00 93.38 100 ILE A CA 1
ATOM 821 C C . ILE A 1 100 ? -31.157 17.968 -4.986 1.00 93.38 100 ILE A C 1
ATOM 823 O O . ILE A 1 100 ? -31.773 17.712 -3.954 1.00 93.38 100 ILE A O 1
ATOM 827 N N . LEU A 1 101 ? -29.823 18.018 -5.025 1.00 91.38 101 LEU A N 1
ATOM 828 C CA . LEU A 1 101 ? -28.973 17.682 -3.877 1.00 91.38 101 LEU A CA 1
ATOM 829 C C . LEU A 1 101 ? -29.286 18.544 -2.653 1.00 91.38 101 LEU A C 1
ATOM 831 O O . LEU A 1 101 ? -29.339 18.038 -1.536 1.00 91.38 101 LEU A O 1
ATOM 835 N N . LYS A 1 102 ? -29.530 19.843 -2.849 1.00 90.94 102 LYS A N 1
ATOM 836 C CA . LYS A 1 102 ? -29.910 20.733 -1.751 1.00 90.94 102 LYS A CA 1
ATOM 837 C C . LYS A 1 102 ? -31.245 20.318 -1.133 1.00 90.94 102 LYS A C 1
ATOM 839 O O . LYS A 1 102 ? -31.340 20.244 0.084 1.00 90.94 102 LYS A O 1
ATOM 844 N N . SER A 1 103 ? -32.236 19.975 -1.956 1.00 86.94 103 SER A N 1
ATOM 845 C CA . SER A 1 103 ? -33.520 19.469 -1.458 1.00 86.94 103 SER A CA 1
ATOM 846 C C . SER A 1 103 ? -33.400 18.116 -0.746 1.00 86.94 103 SER A C 1
ATOM 848 O O . SER A 1 103 ? -34.111 17.872 0.224 1.00 86.94 103 SER A O 1
ATOM 850 N N . GLU A 1 104 ? -32.479 17.249 -1.175 1.00 86.81 104 GLU A N 1
ATOM 851 C CA . GLU A 1 104 ? -32.184 15.992 -0.481 1.00 86.81 104 GLU A CA 1
ATOM 852 C C . GLU A 1 104 ? -31.555 16.254 0.887 1.00 86.81 104 GLU A C 1
ATOM 854 O O . GLU A 1 104 ? -32.030 15.709 1.881 1.00 86.81 104 GLU A O 1
ATOM 859 N N . ILE A 1 105 ? -30.547 17.128 0.963 1.00 81.44 105 ILE A N 1
ATOM 860 C CA . ILE A 1 105 ? -29.926 17.541 2.231 1.00 81.44 105 ILE A CA 1
ATOM 861 C C . ILE A 1 105 ? -30.977 18.121 3.184 1.00 81.44 105 ILE A C 1
ATOM 863 O O . ILE A 1 105 ? -31.025 17.736 4.353 1.00 81.44 105 ILE A O 1
ATOM 867 N N . ASP A 1 106 ? -31.844 19.001 2.684 1.00 79.88 106 ASP A N 1
ATOM 868 C CA . ASP A 1 106 ? -32.901 19.612 3.486 1.00 79.88 106 ASP A CA 1
ATOM 869 C C . ASP A 1 106 ? -33.898 18.544 3.984 1.00 79.88 106 ASP A C 1
ATOM 871 O O . ASP A 1 106 ? -34.265 18.560 5.159 1.00 79.88 106 ASP A O 1
ATOM 875 N N . ASN A 1 107 ? -34.252 17.545 3.166 1.00 75.69 107 ASN A N 1
ATOM 876 C CA . ASN A 1 107 ? -35.083 16.409 3.593 1.00 75.69 107 ASN A CA 1
ATOM 877 C C . ASN A 1 107 ? -34.406 15.536 4.664 1.00 75.69 107 ASN A C 1
ATOM 879 O O . ASN A 1 107 ? -35.078 15.085 5.592 1.00 75.69 107 ASN A O 1
ATOM 883 N N . TYR A 1 108 ? -33.089 15.325 4.583 1.00 64.88 108 TYR A N 1
ATOM 884 C CA . TYR A 1 108 ? -32.337 14.622 5.629 1.00 64.88 108 TYR A CA 1
ATOM 885 C C . TYR A 1 108 ? -32.261 15.420 6.938 1.00 64.88 108 TYR A C 1
ATOM 887 O O . TYR A 1 108 ? -32.196 14.826 8.009 1.00 64.88 108 TYR A O 1
ATOM 895 N N . SER A 1 109 ? -32.323 16.753 6.888 1.00 61.88 109 SER A N 1
ATOM 896 C CA . SER A 1 109 ? -32.269 17.601 8.088 1.00 61.88 109 SER A CA 1
ATOM 897 C C . SER A 1 109 ? -33.564 17.622 8.921 1.00 61.88 109 SER A C 1
ATOM 899 O O . SER A 1 109 ? -33.569 18.123 10.046 1.00 61.88 109 SER A O 1
ATOM 901 N N . VAL A 1 110 ? -34.667 17.064 8.402 1.00 56.22 110 VAL A N 1
ATOM 902 C CA . VAL A 1 110 ? -35.986 17.051 9.069 1.00 56.22 110 VAL A CA 1
ATOM 903 C C . VAL A 1 110 ? -36.184 15.827 9.991 1.00 56.22 110 VAL A C 1
ATOM 905 O O . VAL A 1 110 ? -37.142 15.797 10.762 1.00 56.22 110 VAL A O 1
ATOM 908 N N . SER A 1 111 ? -35.257 14.860 10.050 1.00 56.97 111 SER A N 1
ATOM 909 C CA . SER A 1 111 ? -35.327 13.690 10.958 1.00 56.97 111 SER A CA 1
ATOM 910 C C . SER A 1 111 ? -34.874 13.971 12.410 1.00 56.97 111 SER A C 1
ATOM 912 O O . SER A 1 111 ? -34.230 13.136 13.047 1.00 56.97 111 SER A O 1
ATOM 914 N N . ASN A 1 112 ? -35.205 15.138 12.970 1.00 57.16 112 ASN A N 1
ATOM 915 C CA . ASN A 1 112 ? -34.744 15.577 14.301 1.00 57.16 112 ASN A CA 1
ATOM 916 C C . ASN A 1 112 ? -35.325 14.786 15.502 1.00 57.16 112 ASN A C 1
ATOM 918 O O . ASN A 1 112 ? -34.910 15.008 16.642 1.00 57.16 112 ASN A O 1
ATOM 922 N N . GLU A 1 113 ? -36.231 13.824 15.291 1.00 56.94 113 GLU A N 1
ATOM 923 C CA . GLU A 1 113 ? -36.612 12.850 16.335 1.00 56.94 113 GLU A CA 1
ATOM 924 C C . GLU A 1 113 ? -35.563 11.733 16.516 1.00 56.94 113 GLU A C 1
ATOM 926 O O . GLU A 1 113 ? -35.403 11.207 17.622 1.00 56.94 113 GLU A O 1
ATOM 931 N N . ASP A 1 114 ? -34.771 11.424 15.485 1.00 59.88 114 ASP A N 1
ATOM 932 C CA . ASP A 1 114 ? -33.767 10.358 15.546 1.00 59.88 114 ASP A CA 1
ATOM 933 C C . ASP A 1 114 ? -32.447 10.817 16.184 1.00 59.88 114 ASP A C 1
ATOM 935 O O . ASP A 1 114 ? -31.808 10.027 16.881 1.00 59.88 114 ASP A O 1
ATOM 939 N N . GLU A 1 115 ? -32.057 12.093 16.056 1.00 62.00 115 GLU A N 1
ATOM 940 C CA . GLU A 1 115 ? -30.822 12.617 16.670 1.00 62.00 115 GLU A CA 1
ATOM 941 C C . GLU A 1 115 ? -30.869 12.608 18.202 1.00 62.00 115 GLU A C 1
ATOM 943 O O . GLU A 1 115 ? -29.893 12.234 18.858 1.00 62.00 115 GLU A O 1
ATOM 948 N N . THR A 1 116 ? -32.009 12.959 18.802 1.00 65.38 116 THR A N 1
ATOM 949 C CA . THR A 1 116 ? -32.159 12.944 20.268 1.00 65.38 116 THR A CA 1
ATOM 950 C C . THR A 1 116 ? -32.173 11.514 20.820 1.00 65.38 116 THR A C 1
ATOM 952 O O . THR A 1 116 ? -31.573 11.238 21.865 1.00 65.38 116 THR A O 1
ATOM 955 N N . ASN A 1 117 ? -32.779 10.565 20.101 1.00 71.88 117 ASN A N 1
ATOM 956 C CA . ASN A 1 117 ? -32.746 9.142 20.443 1.00 71.88 117 ASN A CA 1
ATOM 957 C C . ASN A 1 117 ? -31.328 8.560 20.299 1.00 71.88 117 ASN A C 1
ATOM 959 O O . ASN A 1 117 ? -30.848 7.851 21.191 1.00 71.88 117 ASN A O 1
ATOM 963 N N . LEU A 1 118 ? -30.632 8.907 19.214 1.00 73.81 118 LEU A N 1
ATOM 964 C CA . LEU A 1 118 ? -29.263 8.476 18.949 1.00 73.81 118 LEU A CA 1
ATOM 965 C C . LEU A 1 118 ? -28.288 9.058 19.979 1.00 73.81 118 LEU A C 1
ATOM 967 O O . LEU A 1 118 ? -27.479 8.310 20.523 1.00 73.81 118 LEU A O 1
ATOM 971 N N . GLY A 1 119 ? -28.422 10.338 20.335 1.00 78.12 119 GLY A N 1
ATOM 972 C CA . GLY A 1 119 ? -27.622 10.988 21.375 1.00 78.12 119 GLY A CA 1
ATOM 973 C C . GLY A 1 119 ? -27.813 10.350 22.752 1.00 78.12 119 GLY A C 1
ATOM 974 O O . GLY A 1 119 ? -26.844 10.087 23.465 1.00 78.12 119 GLY A O 1
ATOM 975 N N . ASN A 1 120 ? -29.049 9.995 23.111 1.00 82.50 120 ASN A N 1
ATOM 976 C CA . ASN A 1 120 ? -29.327 9.276 24.356 1.00 82.50 120 ASN A CA 1
ATOM 977 C C . ASN A 1 120 ? -28.739 7.854 24.361 1.00 82.50 120 ASN A C 1
ATOM 979 O O . ASN A 1 120 ? -28.178 7.421 25.374 1.00 82.50 120 ASN A O 1
ATOM 983 N N . LYS A 1 121 ? -28.815 7.131 23.235 1.00 87.94 121 LYS A N 1
ATOM 984 C CA . LYS A 1 121 ? -28.159 5.823 23.071 1.00 87.94 121 LYS A CA 1
ATOM 985 C C . LYS A 1 121 ? -26.636 5.939 23.135 1.00 87.94 121 LYS A C 1
ATOM 987 O O . LYS A 1 121 ? -26.006 5.115 23.794 1.00 87.94 121 LYS A O 1
ATOM 992 N N . LEU A 1 122 ? -26.056 6.967 22.520 1.00 87.12 122 LEU A N 1
ATOM 993 C CA . LEU A 1 122 ? -24.615 7.214 22.508 1.00 87.12 122 LEU A CA 1
ATOM 994 C C . LEU A 1 122 ? -24.101 7.537 23.915 1.00 87.12 122 LEU A C 1
ATOM 996 O O . LEU A 1 122 ? -23.170 6.891 24.382 1.00 87.12 122 LEU A O 1
ATOM 1000 N N . ASN A 1 123 ? -24.802 8.403 24.652 1.00 89.69 123 ASN A N 1
ATOM 1001 C CA . ASN A 1 123 ? -24.509 8.694 26.058 1.00 89.69 123 ASN A CA 1
ATOM 1002 C C . ASN A 1 123 ? -24.608 7.447 26.954 1.00 89.69 123 ASN A C 1
ATOM 1004 O O . ASN A 1 123 ? -23.838 7.287 27.905 1.00 89.69 123 ASN A O 1
ATOM 1008 N N . LYS A 1 124 ? -25.565 6.550 26.683 1.00 93.94 124 LYS A N 1
ATOM 1009 C CA . LYS A 1 124 ? -25.685 5.275 27.403 1.00 93.94 124 LYS A CA 1
ATOM 1010 C C . LYS A 1 124 ? -24.499 4.357 27.099 1.00 93.94 124 LYS A C 1
ATOM 1012 O O . LYS A 1 124 ? -23.883 3.846 28.033 1.00 93.94 124 LYS A O 1
ATOM 1017 N N . LEU A 1 125 ? -24.159 4.192 25.822 1.00 93.25 125 LEU A N 1
ATOM 1018 C CA . LEU A 1 125 ? -23.018 3.384 25.386 1.00 93.25 125 LEU A CA 1
ATOM 1019 C C . LEU A 1 125 ? -21.699 3.925 25.940 1.00 93.25 125 LEU A C 1
ATOM 1021 O O . LEU A 1 125 ? -20.874 3.149 26.410 1.00 93.25 125 LEU A O 1
ATOM 1025 N N . GLU A 1 126 ? -21.517 5.241 25.967 1.00 94.62 126 GLU A N 1
ATOM 1026 C CA . GLU A 1 126 ? -20.319 5.877 26.514 1.00 94.62 126 GLU A CA 1
ATOM 1027 C C . GLU A 1 126 ? -20.164 5.601 28.017 1.00 94.62 126 GLU A C 1
ATOM 1029 O O . GLU A 1 126 ? -19.077 5.249 28.486 1.00 94.62 126 GLU A O 1
ATOM 1034 N N . LYS A 1 127 ? -21.263 5.667 28.781 1.00 95.56 127 LYS A N 1
ATOM 1035 C CA . LYS A 1 127 ? -21.267 5.288 30.203 1.00 95.56 127 LYS A CA 1
ATOM 1036 C C . LYS A 1 127 ? -20.916 3.813 30.399 1.00 95.56 127 LYS A C 1
ATOM 1038 O O . LYS A 1 127 ? -20.109 3.504 31.274 1.00 95.56 127 LYS A O 1
ATOM 1043 N N . GLU A 1 128 ? -21.481 2.913 29.595 1.00 95.69 128 GLU A N 1
ATOM 1044 C CA . GLU A 1 128 ? -21.164 1.478 29.642 1.00 95.69 128 GLU A CA 1
ATOM 1045 C C . GLU A 1 128 ? -19.704 1.188 29.265 1.00 95.69 128 GLU A C 1
ATOM 1047 O O . GLU A 1 128 ? -19.053 0.334 29.868 1.00 95.69 128 GLU A O 1
ATOM 1052 N N . LEU A 1 129 ? -19.157 1.911 28.291 1.00 95.06 129 LEU A N 1
ATOM 1053 C CA . LEU A 1 129 ? -17.762 1.779 27.883 1.00 95.06 129 LEU A CA 1
ATOM 1054 C C . LEU A 1 129 ? -16.836 2.264 29.006 1.00 95.06 129 LEU A C 1
ATOM 1056 O O . LEU A 1 129 ? -15.874 1.583 29.365 1.00 95.06 129 LEU A O 1
ATOM 1060 N N . LYS A 1 130 ? -17.179 3.383 29.652 1.00 96.06 130 LYS A N 1
ATOM 1061 C CA . LYS A 1 130 ? -16.445 3.909 30.808 1.00 96.06 130 LYS A CA 1
ATOM 1062 C C . LYS A 1 130 ? -16.429 2.926 31.982 1.00 96.06 130 LYS A C 1
ATOM 1064 O O . LYS A 1 130 ? -15.373 2.718 32.578 1.00 96.06 130 LYS A O 1
ATOM 1069 N N . THR A 1 131 ? -17.557 2.293 32.310 1.00 95.50 131 THR A N 1
ATOM 1070 C CA . THR A 1 131 ? -17.605 1.295 33.395 1.00 95.50 131 THR A CA 1
ATOM 1071 C C . THR A 1 131 ? -16.817 0.036 33.047 1.00 95.50 131 THR A C 1
ATOM 1073 O O . THR A 1 131 ? -16.047 -0.437 33.884 1.00 95.50 131 THR A O 1
ATOM 1076 N N . LYS A 1 132 ? -16.926 -0.467 31.810 1.00 95.62 132 LYS A N 1
ATOM 1077 C CA . LYS A 1 132 ? -16.134 -1.612 31.330 1.00 95.62 132 LYS A CA 1
ATOM 1078 C C . LYS A 1 132 ? -14.633 -1.329 31.363 1.00 95.62 132 LYS A C 1
ATOM 1080 O O . LYS A 1 132 ? -13.882 -2.183 31.822 1.00 95.62 132 LYS A O 1
ATOM 1085 N N . ASN A 1 133 ? -14.201 -0.135 30.963 1.00 94.94 133 ASN A N 1
ATOM 1086 C CA . ASN A 1 133 ? -12.792 0.260 31.027 1.00 94.94 133 ASN A CA 1
ATOM 1087 C C . ASN A 1 133 ? -12.274 0.340 32.464 1.00 94.94 133 ASN A C 1
ATOM 1089 O O . ASN A 1 133 ? -11.169 -0.117 32.744 1.00 94.94 133 ASN A O 1
ATOM 1093 N N . ASN A 1 134 ? -13.063 0.885 33.390 1.00 95.19 134 ASN A N 1
ATOM 1094 C CA . ASN A 1 134 ? -12.676 0.912 34.800 1.00 95.19 134 ASN A CA 1
ATOM 1095 C C . ASN A 1 134 ? -12.560 -0.505 35.378 1.00 95.19 134 ASN A C 1
ATOM 1097 O O . ASN A 1 134 ? -11.612 -0.795 36.105 1.00 95.19 134 ASN A O 1
ATOM 1101 N N . LEU A 1 135 ? -13.485 -1.400 35.016 1.00 96.75 135 LEU A N 1
ATOM 1102 C CA . LEU A 1 135 ? -13.431 -2.806 35.413 1.00 96.75 135 LEU A CA 1
ATOM 1103 C C . LEU A 1 135 ? -12.213 -3.522 34.816 1.00 96.75 135 LEU A C 1
ATOM 1105 O O . LEU A 1 135 ? -11.577 -4.316 35.504 1.00 96.75 135 LEU A O 1
ATOM 1109 N N . LEU A 1 136 ? -11.878 -3.238 33.555 1.00 96.19 136 LEU A N 1
ATOM 1110 C CA . LEU A 1 136 ? -10.698 -3.791 32.896 1.00 96.19 136 LEU A CA 1
ATOM 1111 C C . LEU A 1 136 ? -9.419 -3.366 33.623 1.00 96.19 136 LEU A C 1
ATOM 1113 O O . LEU A 1 136 ? -8.637 -4.228 34.003 1.00 96.19 136 LEU A O 1
ATOM 1117 N N . LYS A 1 137 ? -9.268 -2.070 33.922 1.00 95.31 137 LYS A N 1
ATOM 1118 C CA . LYS A 1 137 ? -8.120 -1.547 34.681 1.00 95.31 137 LYS A CA 1
ATOM 1119 C C . LYS A 1 137 ? -7.989 -2.174 36.068 1.00 95.31 137 LYS A C 1
ATOM 1121 O O . LYS A 1 137 ? -6.883 -2.460 36.512 1.00 95.31 137 LYS A O 1
ATOM 1126 N N . ALA A 1 138 ? -9.108 -2.403 36.758 1.00 95.31 138 ALA A N 1
ATOM 1127 C CA . ALA A 1 138 ? -9.093 -3.095 38.045 1.00 95.31 138 ALA A CA 1
ATOM 1128 C C . ALA A 1 138 ? -8.564 -4.532 37.898 1.00 95.31 138 ALA A C 1
ATOM 1130 O O . ALA A 1 138 ? -7.655 -4.925 38.624 1.00 95.31 138 ALA A O 1
ATOM 1131 N N . LYS A 1 139 ? -9.050 -5.277 36.896 1.00 96.31 139 LYS A N 1
ATOM 1132 C CA . LYS A 1 139 ? -8.569 -6.638 36.607 1.00 96.31 139 LYS A CA 1
ATOM 1133 C C . LYS A 1 139 ? -7.097 -6.673 36.195 1.00 96.31 139 LYS A C 1
ATOM 1135 O O . LYS A 1 139 ? -6.383 -7.586 36.594 1.00 96.31 139 LYS A O 1
ATOM 1140 N N . GLU A 1 140 ? -6.639 -5.704 35.408 1.00 95.75 140 GLU A N 1
ATOM 1141 C CA . GLU A 1 140 ? -5.226 -5.572 35.035 1.00 95.75 140 GLU A CA 1
ATOM 1142 C C . GLU A 1 140 ? -4.347 -5.365 36.271 1.00 95.75 140 GLU A C 1
ATOM 1144 O O . GLU A 1 140 ? -3.331 -6.042 36.421 1.00 95.75 140 GLU A O 1
ATOM 1149 N N . ASN A 1 141 ? -4.767 -4.499 37.197 1.00 95.00 141 ASN A N 1
ATOM 1150 C CA . ASN A 1 141 ? -4.056 -4.291 38.457 1.00 95.00 141 ASN A CA 1
ATOM 1151 C C . ASN A 1 141 ? -4.018 -5.567 39.309 1.00 95.00 141 ASN A C 1
ATOM 1153 O O . ASN A 1 141 ? -2.954 -5.923 39.814 1.00 95.00 141 ASN A O 1
ATOM 1157 N N . ASP A 1 142 ? -5.131 -6.296 39.419 1.00 96.25 142 ASP A N 1
ATOM 1158 C CA . ASP A 1 142 ? -5.169 -7.576 40.138 1.00 96.25 142 ASP A CA 1
ATOM 1159 C C . ASP A 1 142 ? -4.178 -8.583 39.531 1.00 96.25 142 ASP A C 1
ATOM 1161 O O . ASP A 1 142 ? -3.393 -9.207 40.251 1.00 96.25 142 ASP A O 1
ATOM 1165 N N . ILE A 1 143 ? -4.132 -8.689 38.198 1.00 96.25 143 ILE A N 1
ATOM 1166 C CA . ILE A 1 143 ? -3.173 -9.547 37.488 1.00 96.25 143 ILE A CA 1
ATOM 1167 C C . ILE A 1 143 ? -1.730 -9.109 37.771 1.00 96.25 143 ILE A C 1
ATOM 1169 O O . ILE A 1 143 ? -0.885 -9.955 38.067 1.00 96.25 143 ILE A O 1
ATOM 1173 N N . LEU A 1 144 ? -1.438 -7.806 37.738 1.00 96.25 144 LEU A N 1
ATOM 1174 C CA . LEU A 1 144 ? -0.103 -7.281 38.038 1.00 96.25 144 LEU A CA 1
ATOM 1175 C C . LEU A 1 144 ? 0.335 -7.615 39.468 1.00 96.25 144 LEU A C 1
ATOM 1177 O O . LEU A 1 144 ? 1.477 -8.029 39.675 1.00 96.25 144 LEU A O 1
ATOM 1181 N N . THR A 1 145 ? -0.561 -7.499 40.453 1.00 95.44 145 THR A N 1
ATOM 1182 C CA . THR A 1 145 ? -0.239 -7.883 41.839 1.00 95.44 145 THR A CA 1
ATOM 1183 C C . THR A 1 145 ? 0.073 -9.375 41.956 1.00 95.44 145 THR A C 1
ATOM 1185 O O . THR A 1 145 ? 1.034 -9.752 42.630 1.00 95.44 145 THR A O 1
ATOM 1188 N N . LEU A 1 146 ? -0.670 -10.233 41.249 1.00 96.69 146 LEU A N 1
ATOM 1189 C CA . LEU A 1 146 ? -0.426 -11.674 41.227 1.00 96.69 146 LEU A CA 1
ATOM 1190 C C . LEU A 1 146 ? 0.923 -12.015 40.578 1.00 96.69 146 LEU A C 1
ATOM 1192 O O . LEU A 1 146 ? 1.677 -12.826 41.121 1.00 96.69 146 LEU A O 1
ATOM 1196 N N . ILE A 1 147 ? 1.242 -11.383 39.445 1.00 96.00 147 ILE A N 1
ATOM 1197 C CA . ILE A 1 147 ? 2.522 -11.559 38.747 1.00 96.00 147 ILE A CA 1
ATOM 1198 C C . ILE A 1 147 ? 3.679 -11.145 39.658 1.00 96.00 147 ILE A C 1
ATOM 1200 O O . ILE A 1 147 ? 4.609 -11.930 39.842 1.00 96.00 147 ILE A O 1
ATOM 1204 N N . ASN A 1 148 ? 3.601 -9.973 40.290 1.00 95.31 148 ASN A N 1
ATOM 1205 C CA . ASN A 1 148 ? 4.648 -9.489 41.192 1.00 95.31 148 ASN A CA 1
ATOM 1206 C C . ASN A 1 148 ? 4.858 -10.431 42.384 1.00 95.31 148 ASN A C 1
ATOM 1208 O O . ASN A 1 148 ? 5.993 -10.790 42.694 1.00 95.31 148 ASN A O 1
ATOM 1212 N N . ASN A 1 149 ? 3.776 -10.920 42.996 1.00 95.88 149 ASN A N 1
ATOM 1213 C CA . ASN A 1 149 ? 3.864 -11.901 44.078 1.00 95.88 149 ASN A CA 1
ATOM 1214 C C . ASN A 1 149 ? 4.541 -13.206 43.632 1.00 95.88 149 ASN A C 1
ATOM 1216 O O . ASN A 1 149 ? 5.309 -13.805 44.388 1.00 95.88 149 ASN A O 1
ATOM 1220 N N . ASN A 1 150 ? 4.275 -13.663 42.408 1.00 96.69 150 ASN A N 1
ATOM 1221 C CA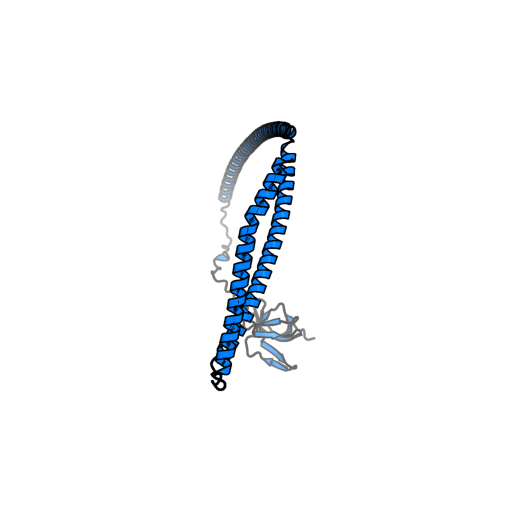 . ASN A 1 150 ? 4.917 -14.857 41.862 1.00 96.69 150 ASN A CA 1
ATOM 1222 C C . ASN A 1 150 ? 6.395 -14.619 41.532 1.00 96.69 150 ASN A C 1
ATOM 1224 O O . ASN A 1 150 ? 7.215 -15.491 41.817 1.00 96.69 150 ASN A O 1
ATOM 1228 N N . ILE A 1 151 ? 6.752 -13.446 41.004 1.00 96.88 151 ILE A N 1
ATOM 1229 C CA . ILE A 1 151 ? 8.147 -13.053 40.762 1.00 96.88 151 ILE A CA 1
ATOM 1230 C C . ILE A 1 151 ? 8.941 -13.067 42.072 1.00 96.88 151 ILE A C 1
ATOM 1232 O O . ILE A 1 151 ? 10.027 -13.639 42.113 1.00 96.88 151 ILE A O 1
ATOM 1236 N N . GLU A 1 152 ? 8.399 -12.513 43.158 1.00 95.75 152 GLU A N 1
ATOM 1237 C CA . GLU A 1 152 ? 9.076 -12.531 44.462 1.00 95.75 152 GLU A CA 1
ATOM 1238 C C . GLU A 1 152 ? 9.270 -13.958 44.999 1.00 95.75 152 GLU A C 1
ATOM 1240 O O . GLU A 1 152 ? 10.341 -14.290 45.512 1.00 95.75 152 GLU A O 1
ATOM 1245 N N . LYS A 1 153 ? 8.292 -14.854 44.796 1.00 96.12 153 LYS A N 1
ATOM 1246 C CA . LYS A 1 153 ? 8.446 -16.283 45.127 1.00 96.12 153 LYS A CA 1
ATOM 1247 C C . LYS A 1 153 ? 9.535 -16.965 44.295 1.00 96.12 153 LYS A C 1
ATOM 1249 O O . LYS A 1 153 ? 10.263 -17.794 44.834 1.00 96.12 153 LYS A O 1
ATOM 1254 N N . ILE A 1 154 ? 9.644 -16.646 43.005 1.00 95.19 154 ILE A N 1
ATOM 1255 C CA . ILE A 1 154 ? 10.687 -17.196 42.124 1.00 95.19 154 ILE A CA 1
ATOM 1256 C C . ILE A 1 154 ? 12.063 -16.701 42.576 1.00 95.19 154 ILE A C 1
ATOM 1258 O O . ILE A 1 154 ? 12.936 -17.523 42.830 1.00 95.19 154 ILE A O 1
ATOM 1262 N N . LYS A 1 155 ? 12.223 -15.394 42.814 1.00 96.19 155 LYS A N 1
ATOM 1263 C CA . LYS A 1 155 ? 13.477 -14.816 43.328 1.00 96.19 155 LYS A CA 1
ATOM 1264 C C . LYS A 1 155 ? 13.922 -15.456 44.644 1.00 96.19 155 LYS A C 1
ATOM 1266 O O . LYS A 1 155 ? 15.115 -15.656 44.858 1.00 96.19 155 LYS A O 1
ATOM 1271 N N . ALA A 1 156 ? 12.983 -15.764 45.542 1.00 95.00 156 ALA A N 1
ATOM 1272 C CA . ALA A 1 156 ? 13.295 -16.455 46.791 1.00 95.00 156 ALA A CA 1
ATOM 1273 C C . ALA A 1 156 ? 13.836 -17.875 46.542 1.00 95.00 156 ALA A C 1
ATOM 1275 O O . ALA A 1 156 ? 14.833 -18.261 47.150 1.00 95.00 156 ALA A O 1
ATOM 1276 N N . LYS A 1 157 ? 13.227 -18.619 45.610 1.00 95.62 157 LYS A N 1
ATOM 1277 C CA . LYS A 1 157 ? 13.702 -19.950 45.202 1.00 95.62 157 LYS A CA 1
ATOM 1278 C C . LYS A 1 157 ? 15.056 -19.899 44.494 1.00 95.62 157 LYS A C 1
ATOM 1280 O O . LYS A 1 157 ? 15.888 -20.764 44.742 1.00 95.62 157 LYS A O 1
ATOM 1285 N N . ASP A 1 158 ? 15.310 -18.889 43.666 1.00 95.50 158 ASP A N 1
ATOM 1286 C CA . ASP A 1 158 ? 16.603 -18.731 42.988 1.00 95.50 158 ASP A CA 1
ATOM 1287 C C . ASP A 1 158 ? 17.745 -18.528 43.992 1.00 95.50 158 ASP A C 1
ATOM 1289 O O . ASP A 1 158 ? 18.792 -19.166 43.873 1.00 95.50 158 ASP A O 1
ATOM 1293 N N . LYS A 1 159 ? 17.516 -17.724 45.042 1.00 95.06 159 LYS A N 1
ATOM 1294 C CA . LYS A 1 159 ? 18.467 -17.563 46.158 1.00 95.06 159 LYS A CA 1
ATOM 1295 C C . LYS A 1 159 ? 18.719 -18.878 46.898 1.00 95.06 159 LYS A C 1
ATOM 1297 O O . LYS A 1 159 ? 19.849 -19.160 47.292 1.00 95.06 159 LYS A O 1
ATOM 1302 N N . GLU A 1 160 ? 17.681 -19.688 47.094 1.00 95.50 160 GLU A N 1
ATOM 1303 C CA . GLU A 1 160 ? 17.808 -21.009 47.717 1.00 95.50 160 GLU A CA 1
ATOM 1304 C C . GLU A 1 160 ? 18.633 -21.967 46.843 1.00 95.50 160 GLU A C 1
ATOM 1306 O O . GLU A 1 160 ? 19.538 -22.639 47.341 1.00 95.50 160 GLU A O 1
ATOM 1311 N N . ILE A 1 161 ? 18.388 -21.979 45.530 1.00 94.69 161 ILE A N 1
ATOM 1312 C CA . ILE A 1 161 ? 19.173 -22.757 44.562 1.00 94.69 161 ILE A CA 1
ATOM 1313 C C . ILE A 1 161 ? 20.641 -22.323 44.583 1.00 94.69 161 ILE A C 1
ATOM 1315 O O . ILE A 1 161 ? 21.529 -23.175 44.584 1.00 94.69 161 ILE A O 1
ATOM 1319 N N . GLU A 1 162 ? 20.915 -21.020 44.610 1.00 94.69 162 GLU A N 1
ATOM 1320 C CA . GLU A 1 162 ? 22.274 -20.481 44.689 1.00 94.69 162 GLU A CA 1
ATOM 1321 C C . GLU A 1 162 ? 22.987 -20.923 45.976 1.00 94.69 162 GLU A C 1
ATOM 1323 O O . GLU A 1 162 ? 24.117 -21.417 45.928 1.00 94.69 162 GLU A O 1
ATOM 1328 N N . TYR A 1 163 ? 22.302 -20.845 47.119 1.00 94.25 163 TYR A N 1
ATOM 1329 C CA . TYR A 1 163 ? 22.823 -21.343 48.391 1.00 94.25 163 TYR A CA 1
ATOM 1330 C C . TYR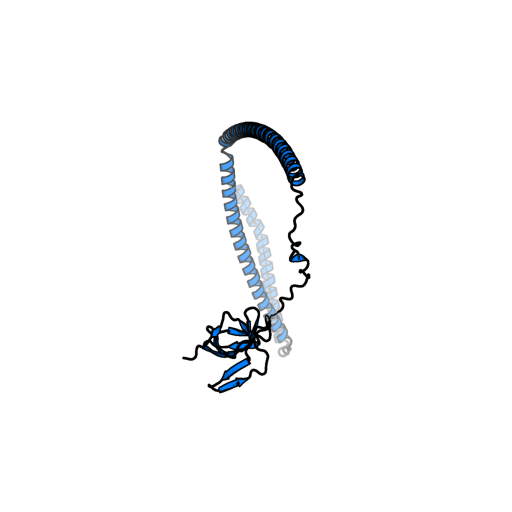 A 1 163 ? 23.155 -22.843 48.334 1.00 94.25 163 TYR A C 1
ATOM 1332 O O . TYR A 1 163 ? 24.241 -23.260 48.750 1.00 94.25 163 TYR A O 1
ATOM 1340 N N . LEU A 1 164 ? 22.255 -23.663 47.782 1.00 94.25 164 LEU A N 1
ATOM 1341 C CA . LEU A 1 164 ? 22.469 -25.105 47.640 1.00 94.25 164 LEU A CA 1
ATOM 1342 C C . LEU A 1 164 ? 23.628 -25.427 46.687 1.00 94.25 164 LEU A C 1
ATOM 1344 O O . LEU A 1 164 ? 24.445 -26.290 47.009 1.00 94.25 164 LEU A O 1
ATOM 1348 N N . LYS A 1 165 ? 23.758 -24.708 45.564 1.00 93.06 165 LYS A N 1
ATOM 1349 C CA . LYS A 1 165 ? 24.898 -24.836 44.636 1.00 93.06 165 LYS A CA 1
ATOM 1350 C C . LYS A 1 165 ? 26.224 -24.559 45.338 1.00 93.06 165 LYS A C 1
ATOM 1352 O O . LYS A 1 165 ? 27.147 -25.366 45.240 1.00 93.06 165 LYS A O 1
ATOM 1357 N N . ASN A 1 166 ? 26.303 -23.471 46.102 1.00 90.69 166 ASN A N 1
ATOM 1358 C CA . ASN A 1 166 ? 27.510 -23.119 46.850 1.00 90.69 166 ASN A CA 1
ATOM 1359 C C . ASN A 1 166 ? 27.862 -24.184 47.898 1.00 90.69 166 ASN A C 1
ATOM 1361 O O . ASN A 1 166 ? 29.031 -24.537 48.057 1.00 90.69 166 ASN A O 1
ATOM 1365 N N . LYS A 1 167 ? 26.857 -24.756 48.570 1.00 91.69 167 LYS A N 1
ATOM 1366 C CA . LYS A 1 167 ? 27.055 -25.847 49.532 1.00 91.69 167 LYS A CA 1
ATOM 1367 C C . LYS A 1 167 ? 27.575 -27.129 48.870 1.00 91.69 167 LYS A C 1
ATOM 1369 O O . LYS A 1 167 ? 28.463 -27.765 49.435 1.00 91.69 167 LYS A O 1
ATOM 1374 N N . ILE A 1 168 ? 27.060 -27.492 47.693 1.00 89.38 168 ILE A N 1
ATOM 1375 C CA . ILE A 1 168 ? 27.540 -28.649 46.916 1.00 89.38 168 ILE A CA 1
ATOM 1376 C C . ILE A 1 168 ? 28.988 -28.427 46.467 1.00 89.38 168 ILE A C 1
ATOM 1378 O O . ILE A 1 168 ? 29.831 -29.292 46.691 1.00 89.38 168 ILE A O 1
ATOM 1382 N N . ASN A 1 169 ? 29.303 -27.253 45.914 1.00 85.56 169 ASN A N 1
ATOM 1383 C CA . ASN A 1 169 ? 30.666 -26.915 45.490 1.00 85.56 169 ASN A CA 1
ATOM 1384 C C . ASN A 1 169 ? 31.659 -26.976 46.661 1.00 85.56 169 ASN A C 1
ATOM 1386 O O . ASN A 1 169 ? 32.737 -27.548 46.531 1.00 85.56 169 ASN A O 1
ATOM 1390 N N . ALA A 1 170 ? 31.279 -26.466 47.836 1.00 81.00 170 ALA A N 1
ATOM 1391 C CA . ALA A 1 170 ? 32.106 -26.551 49.040 1.00 81.00 170 ALA A CA 1
ATOM 1392 C C . ALA A 1 170 ? 32.324 -27.997 49.530 1.00 81.00 170 ALA A C 1
ATOM 1394 O O . ALA A 1 170 ? 33.347 -28.286 50.148 1.00 81.00 170 ALA A O 1
ATOM 1395 N N . GLN A 1 171 ? 31.379 -28.908 49.278 1.00 77.12 171 GLN A N 1
ATOM 1396 C CA . GLN A 1 171 ? 31.542 -30.336 49.571 1.00 77.12 171 GLN A CA 1
ATOM 1397 C C . GLN A 1 171 ? 32.421 -31.045 48.534 1.00 77.12 171 GLN A C 1
ATOM 1399 O O . GLN A 1 171 ? 33.240 -31.872 48.925 1.00 77.12 171 GLN A O 1
ATOM 1404 N N . ALA A 1 172 ? 32.305 -30.700 47.248 1.00 69.88 172 ALA A N 1
ATOM 1405 C CA . ALA A 1 172 ? 33.182 -31.216 46.195 1.00 69.88 172 ALA A CA 1
ATOM 1406 C C . ALA A 1 172 ? 34.653 -30.844 46.459 1.00 69.88 172 ALA A C 1
ATOM 1408 O O . ALA A 1 172 ? 35.506 -31.725 46.489 1.00 69.88 172 ALA A O 1
ATOM 1409 N N . LEU A 1 173 ? 34.921 -29.583 46.823 1.00 61.59 173 LEU A N 1
ATOM 1410 C CA . LEU A 1 173 ? 36.265 -29.104 47.183 1.00 61.59 173 LEU A CA 1
ATOM 1411 C C . LEU A 1 173 ? 36.888 -29.847 48.378 1.00 61.59 173 LEU A C 1
ATOM 1413 O O . LEU A 1 173 ? 38.107 -29.956 48.470 1.00 61.59 173 LEU A O 1
ATOM 1417 N N . LYS A 1 174 ? 36.072 -30.363 49.306 1.00 61.16 174 LYS A N 1
ATOM 1418 C CA . LYS A 1 174 ? 36.564 -31.182 50.428 1.00 61.16 174 LYS A CA 1
ATOM 1419 C C . LYS A 1 174 ? 36.868 -32.624 50.025 1.00 61.16 174 LYS A C 1
ATOM 1421 O O . LYS A 1 174 ? 37.709 -33.244 50.660 1.00 61.16 174 LYS A O 1
ATOM 1426 N N . LYS A 1 175 ? 36.192 -33.150 49.001 1.00 56.78 175 LYS A N 1
ATOM 1427 C CA . LYS A 1 175 ? 36.379 -34.523 48.517 1.00 56.78 175 LYS A CA 1
ATOM 1428 C C . LYS A 1 175 ? 37.643 -34.663 47.662 1.00 56.78 175 LYS A C 1
ATOM 1430 O O . LYS A 1 175 ? 38.303 -35.691 47.739 1.00 56.78 175 LYS A O 1
ATOM 1435 N N . ASP A 1 176 ? 38.017 -33.614 46.931 1.00 52.22 176 ASP A N 1
ATOM 1436 C CA . ASP A 1 176 ? 39.254 -33.592 46.137 1.00 52.22 176 ASP A CA 1
ATOM 1437 C C . ASP A 1 176 ? 40.519 -33.502 47.015 1.00 52.22 176 ASP A C 1
ATOM 1439 O O . ASP A 1 176 ? 41.553 -34.062 46.664 1.00 52.22 176 ASP A O 1
ATOM 1443 N N . ALA A 1 177 ? 40.429 -32.885 48.202 1.00 55.03 177 ALA A N 1
ATOM 1444 C CA . ALA A 1 177 ? 41.546 -32.786 49.150 1.00 55.03 177 ALA A CA 1
ATOM 1445 C C . ALA A 1 177 ? 41.926 -34.126 49.820 1.00 55.03 177 ALA A C 1
ATOM 1447 O O . ALA A 1 177 ? 43.003 -34.236 50.401 1.00 55.03 177 ALA A O 1
ATOM 1448 N N . GLU A 1 178 ? 41.060 -35.142 49.756 1.00 51.09 178 GLU A N 1
ATOM 1449 C CA . GLU A 1 178 ? 41.303 -36.471 50.344 1.00 51.09 178 GLU A CA 1
ATOM 1450 C C . GLU A 1 178 ? 41.828 -37.488 49.306 1.00 51.09 178 GLU A C 1
ATOM 1452 O O . GLU A 1 178 ? 42.143 -38.623 49.649 1.00 51.09 178 GLU A O 1
ATOM 1457 N N . CYS A 1 179 ? 41.971 -37.083 48.037 1.00 50.38 179 CYS A N 1
ATOM 1458 C CA . CYS A 1 179 ? 42.442 -37.917 46.926 1.00 50.38 179 CYS A CA 1
ATOM 1459 C C . CYS A 1 179 ? 43.757 -37.391 46.317 1.00 50.38 179 CYS A C 1
ATOM 1461 O O . CYS A 1 179 ? 43.894 -37.316 45.101 1.00 50.38 179 CYS A O 1
ATOM 1463 N N . GLU A 1 180 ? 44.750 -37.051 47.142 1.00 53.84 180 GLU A N 1
ATOM 1464 C CA . GLU A 1 180 ? 46.135 -36.864 46.680 1.00 53.84 180 GLU A CA 1
ATOM 1465 C C . GLU A 1 180 ? 46.981 -38.126 46.934 1.00 53.84 180 GLU A C 1
ATOM 1467 O O . GLU A 1 180 ? 48.006 -38.099 47.615 1.00 53.84 180 GLU A O 1
ATOM 1472 N N . GLU A 1 181 ? 46.584 -39.264 46.357 1.00 62.72 181 GLU A N 1
ATOM 1473 C CA . GLU A 1 181 ? 47.580 -40.290 46.034 1.00 62.72 181 GLU A CA 1
ATOM 1474 C C . GLU A 1 181 ? 48.374 -39.805 44.815 1.00 62.72 181 GLU A C 1
ATOM 1476 O O . GLU A 1 181 ? 47.805 -39.451 43.781 1.00 62.72 181 GLU A O 1
ATOM 1481 N N . LYS A 1 182 ? 49.709 -39.750 44.938 1.00 56.66 182 LYS A N 1
ATOM 1482 C CA . LYS A 1 182 ? 50.606 -39.302 43.864 1.00 56.66 182 LYS A CA 1
ATOM 1483 C C . LYS A 1 182 ? 50.361 -40.125 42.600 1.00 56.66 182 LYS A C 1
ATOM 1485 O O . LYS A 1 182 ? 50.762 -41.285 42.520 1.00 56.66 182 LYS A O 1
ATOM 1490 N N . ASN A 1 183 ? 49.747 -39.491 41.607 1.00 59.50 183 ASN A N 1
ATOM 1491 C CA . ASN A 1 183 ? 49.515 -40.074 40.298 1.00 59.50 183 ASN A CA 1
ATOM 1492 C C . ASN A 1 183 ? 50.863 -40.421 39.635 1.00 59.50 183 ASN A C 1
ATOM 1494 O O . ASN A 1 183 ? 51.607 -39.537 39.216 1.00 59.50 183 ASN A O 1
ATOM 1498 N N . VAL A 1 184 ? 51.184 -41.714 39.573 1.00 66.25 184 VAL A N 1
ATOM 1499 C CA . VAL A 1 184 ? 52.402 -42.267 38.950 1.00 66.25 184 VAL A CA 1
ATOM 1500 C C . VAL A 1 184 ? 52.315 -42.348 37.418 1.00 66.25 184 VAL A C 1
ATOM 1502 O O . VAL A 1 184 ? 53.255 -42.814 36.776 1.00 66.25 184 VAL A O 1
ATOM 1505 N N . PHE A 1 185 ? 51.217 -41.893 36.805 1.00 59.69 185 PHE A N 1
ATOM 1506 C CA . PHE A 1 185 ? 51.079 -41.861 35.349 1.00 59.69 185 PHE A CA 1
ATOM 1507 C C . PHE A 1 185 ? 51.855 -40.686 34.721 1.00 59.69 185 PHE A C 1
ATOM 1509 O O . PHE A 1 185 ? 51.819 -39.572 35.252 1.00 59.69 185 PHE A O 1
ATOM 1516 N N . PRO A 1 186 ? 52.524 -40.886 33.568 1.00 65.00 186 PRO A N 1
ATOM 1517 C CA . PRO A 1 186 ? 53.149 -39.795 32.827 1.00 65.00 186 PRO A CA 1
ATOM 1518 C C . PRO A 1 186 ? 52.106 -38.747 32.417 1.00 65.00 186 PRO A C 1
ATOM 1520 O O . PRO A 1 186 ? 50.985 -39.073 32.023 1.00 65.00 186 PRO A O 1
ATOM 1523 N N . LYS A 1 187 ? 52.484 -37.471 32.531 1.00 64.25 187 LYS A N 1
ATOM 1524 C CA . LYS A 1 187 ? 51.593 -36.327 32.324 1.00 64.25 187 LYS A CA 1
ATOM 1525 C C . LYS A 1 187 ? 51.133 -36.263 30.861 1.00 64.25 187 LYS A C 1
ATOM 1527 O O . LYS A 1 187 ? 51.946 -36.081 29.961 1.00 64.25 187 LYS A O 1
ATOM 1532 N N . LEU A 1 188 ? 49.827 -36.416 30.644 1.00 65.44 188 LEU A N 1
ATOM 1533 C CA . LEU A 1 188 ? 49.166 -36.245 29.349 1.00 65.44 188 LEU A CA 1
ATOM 1534 C C . LEU A 1 188 ? 49.323 -34.781 28.888 1.00 65.44 188 LEU A C 1
ATOM 1536 O O . LEU A 1 188 ? 48.968 -33.872 29.638 1.00 65.44 188 LEU A O 1
ATOM 1540 N N . MET A 1 189 ? 49.846 -34.547 27.682 1.00 59.91 189 MET A N 1
ATOM 1541 C CA . MET A 1 189 ? 49.955 -33.204 27.088 1.00 59.91 189 MET A CA 1
ATOM 1542 C C . MET A 1 189 ? 48.751 -32.953 26.170 1.00 59.91 189 MET A C 1
ATOM 1544 O O . MET A 1 189 ? 48.345 -33.841 25.417 1.00 59.91 189 MET A O 1
ATOM 1548 N N . MET A 1 190 ? 48.148 -31.767 26.268 1.00 49.41 190 MET A N 1
ATOM 1549 C CA . MET A 1 190 ? 46.966 -31.382 25.489 1.00 49.41 190 MET A CA 1
ATOM 1550 C C . MET A 1 190 ? 47.371 -30.981 24.067 1.00 49.41 190 MET A C 1
ATOM 1552 O O . MET A 1 190 ? 48.425 -30.392 23.849 1.00 49.41 190 MET A O 1
ATOM 1556 N N . LYS A 1 191 ? 46.489 -31.243 23.099 1.00 53.81 191 LYS A N 1
ATOM 1557 C CA . LYS A 1 191 ? 46.679 -30.951 21.667 1.00 53.81 191 LYS A CA 1
ATOM 1558 C C . LYS A 1 191 ? 46.839 -29.450 21.344 1.00 53.81 191 LYS A C 1
ATOM 1560 O O . LYS A 1 191 ? 47.085 -29.108 20.204 1.00 53.81 191 LYS A O 1
ATOM 1565 N N . GLU A 1 192 ? 46.698 -28.556 22.318 1.00 50.09 192 GLU A N 1
ATOM 1566 C CA . GLU A 1 192 ? 46.685 -27.091 22.153 1.00 50.09 192 GLU A CA 1
ATOM 1567 C C . GLU A 1 192 ? 48.049 -26.421 22.391 1.00 50.09 192 GLU A C 1
ATOM 1569 O O . GLU A 1 192 ? 48.207 -25.243 22.100 1.00 50.09 192 GLU A O 1
ATOM 1574 N N . GLU A 1 193 ? 49.091 -27.179 22.754 1.00 49.06 193 GLU A N 1
ATOM 1575 C CA . GLU A 1 193 ? 50.468 -26.795 22.372 1.00 49.06 193 GLU A CA 1
ATOM 1576 C C . GLU A 1 193 ? 50.679 -26.909 20.840 1.00 49.06 193 GLU A C 1
ATOM 1578 O O . GLU A 1 193 ? 51.765 -26.663 20.324 1.00 49.06 193 GLU A O 1
ATOM 1583 N N . TYR A 1 194 ? 49.611 -27.274 20.119 1.00 51.47 194 TYR A N 1
ATOM 1584 C CA . TYR A 1 194 ? 49.497 -27.494 18.686 1.00 51.47 194 TYR A CA 1
ATOM 1585 C C . TYR A 1 194 ? 48.273 -26.742 18.120 1.00 51.47 194 TYR A C 1
ATOM 1587 O O . TYR A 1 194 ? 47.340 -27.339 17.585 1.00 51.47 194 TYR A O 1
ATOM 1595 N N . SER A 1 195 ? 48.231 -25.416 18.227 1.00 43.66 195 SER A N 1
ATOM 1596 C CA . SER A 1 195 ? 47.348 -24.641 17.347 1.00 43.66 195 SER A CA 1
ATOM 1597 C C . SER A 1 195 ? 47.914 -23.260 17.063 1.00 43.66 195 SER A C 1
ATOM 1599 O O . SER A 1 195 ? 47.593 -22.283 17.737 1.00 43.66 195 SER A O 1
ATOM 1601 N N . ASP A 1 196 ? 48.742 -23.220 16.022 1.00 46.44 196 ASP A N 1
ATOM 1602 C CA . ASP A 1 196 ? 48.953 -22.038 15.204 1.00 46.44 196 ASP A CA 1
ATOM 1603 C C . ASP A 1 196 ? 47.601 -21.476 14.742 1.00 46.44 196 ASP A C 1
ATOM 1605 O O . ASP A 1 196 ? 46.771 -22.170 14.144 1.00 46.44 196 ASP A O 1
ATOM 1609 N N . GLU A 1 197 ? 47.416 -20.176 14.954 1.00 47.12 197 GLU A N 1
ATOM 1610 C CA . GLU A 1 197 ? 46.542 -19.338 14.142 1.00 47.12 197 GLU A CA 1
ATOM 1611 C C . GLU A 1 197 ? 47.117 -19.262 12.718 1.00 47.12 197 GLU A C 1
ATOM 1613 O O . GLU A 1 197 ? 47.728 -18.277 12.327 1.00 47.12 197 GLU A O 1
ATOM 1618 N N . ASN A 1 198 ? 46.996 -20.358 11.973 1.00 44.12 198 ASN A N 1
ATOM 1619 C CA . ASN A 1 198 ? 47.099 -20.481 10.523 1.00 44.12 198 ASN A CA 1
ATOM 1620 C C . ASN A 1 198 ? 46.794 -21.946 10.215 1.00 44.12 198 ASN A C 1
ATOM 1622 O O . ASN A 1 198 ? 47.691 -22.781 10.147 1.00 44.12 198 ASN A O 1
ATOM 1626 N N . ALA A 1 199 ? 45.517 -22.283 10.024 1.00 46.78 199 ALA A N 1
ATOM 1627 C CA . ALA A 1 199 ? 45.138 -23.563 9.438 1.00 46.78 199 ALA A CA 1
ATOM 1628 C C . ALA A 1 199 ? 45.539 -23.585 7.950 1.00 46.78 199 ALA A C 1
ATOM 1630 O O . ALA A 1 199 ? 44.695 -23.631 7.055 1.00 46.78 199 ALA A O 1
ATOM 1631 N N . SER A 1 200 ? 46.843 -23.558 7.670 1.00 48.84 200 SER A N 1
ATOM 1632 C CA . SER A 1 200 ? 47.386 -24.256 6.522 1.00 48.84 200 SER A CA 1
ATOM 1633 C C . SER A 1 200 ? 47.080 -25.724 6.773 1.00 48.84 200 SER A C 1
ATOM 1635 O O . SER A 1 200 ? 47.782 -26.393 7.529 1.00 48.84 200 SER A O 1
ATOM 1637 N N . VAL A 1 201 ? 45.976 -26.211 6.203 1.00 49.16 201 VAL A N 1
ATOM 1638 C CA . VAL A 1 201 ? 45.802 -27.646 5.995 1.00 49.16 201 VAL A CA 1
ATOM 1639 C C . VAL A 1 201 ? 47.076 -28.082 5.290 1.00 49.16 201 VAL A C 1
ATOM 1641 O O . VAL A 1 201 ? 47.300 -27.690 4.146 1.00 49.16 201 VAL A O 1
ATOM 1644 N N . GLU A 1 202 ? 47.952 -28.790 5.997 1.00 52.06 202 GLU A N 1
ATOM 1645 C CA . GLU A 1 202 ? 49.114 -29.413 5.389 1.00 52.06 202 GLU A CA 1
ATOM 1646 C C . GLU A 1 202 ? 48.547 -30.324 4.300 1.00 52.06 202 GLU A C 1
ATOM 1648 O O . GLU A 1 202 ? 47.845 -31.297 4.581 1.00 52.06 202 GLU A O 1
ATOM 1653 N N . ILE A 1 203 ? 48.706 -29.910 3.041 1.00 61.38 203 ILE A N 1
ATOM 1654 C CA . ILE A 1 203 ? 48.228 -30.651 1.880 1.00 61.38 203 ILE A CA 1
ATOM 1655 C C . ILE A 1 203 ? 49.126 -31.883 1.802 1.00 61.38 203 ILE A C 1
ATOM 1657 O O . ILE A 1 203 ? 50.160 -31.870 1.135 1.00 61.38 203 ILE A O 1
ATOM 1661 N N . VAL A 1 204 ? 48.772 -32.933 2.545 1.00 74.44 204 VAL A N 1
ATOM 1662 C CA . VAL A 1 204 ? 49.485 -34.207 2.500 1.00 74.44 204 VAL A CA 1
ATOM 1663 C C . VAL A 1 204 ? 49.215 -34.808 1.130 1.00 74.44 204 VAL A C 1
ATOM 1665 O O . VAL A 1 204 ? 48.109 -35.249 0.815 1.00 74.44 204 VAL A O 1
ATOM 1668 N N . LEU A 1 205 ? 50.236 -34.752 0.283 1.00 78.50 205 LEU A N 1
ATOM 1669 C CA . LEU A 1 205 ? 50.205 -35.324 -1.048 1.00 78.50 205 LEU A CA 1
ATOM 1670 C C . LEU A 1 205 ? 50.356 -36.844 -0.917 1.00 78.50 205 LEU A C 1
ATOM 1672 O O . LEU A 1 205 ? 51.454 -37.356 -0.700 1.00 78.50 205 LEU A O 1
ATOM 1676 N N . GLU A 1 206 ? 49.258 -37.578 -1.048 1.00 86.75 206 GLU A N 1
ATOM 1677 C CA . GLU A 1 206 ? 49.290 -39.035 -1.082 1.00 86.75 206 GLU A CA 1
ATOM 1678 C C . GLU A 1 206 ? 49.655 -39.486 -2.498 1.00 86.75 206 GLU A C 1
ATOM 1680 O O . GLU A 1 206 ? 48.857 -39.377 -3.435 1.00 86.75 206 GLU A O 1
ATOM 1685 N N . SER A 1 207 ? 50.877 -39.989 -2.671 1.00 87.62 207 SER A N 1
ATOM 1686 C CA . SER A 1 207 ? 51.282 -40.660 -3.905 1.00 87.62 207 SER A CA 1
ATOM 1687 C C . SER A 1 207 ? 50.907 -42.139 -3.868 1.00 87.62 207 SER A C 1
ATOM 1689 O O . SER A 1 207 ? 51.118 -42.808 -2.858 1.00 87.62 207 SER A O 1
ATOM 1691 N N . PHE A 1 208 ? 50.422 -42.667 -4.984 1.00 90.62 208 PHE A N 1
ATOM 1692 C CA . PHE A 1 208 ? 50.052 -44.073 -5.150 1.00 90.62 208 PHE A CA 1
ATOM 1693 C C . PHE A 1 208 ? 50.487 -44.583 -6.532 1.00 90.62 208 PHE A C 1
ATOM 1695 O O . PHE A 1 208 ? 50.909 -43.805 -7.390 1.00 90.62 208 PHE A O 1
ATOM 1702 N N . GLU A 1 209 ? 50.415 -45.898 -6.759 1.00 89.94 209 GLU A N 1
ATOM 1703 C CA . GLU A 1 209 ? 50.731 -46.480 -8.068 1.00 89.94 209 GLU A CA 1
ATOM 1704 C C . GLU A 1 209 ? 49.836 -45.893 -9.163 1.00 89.94 209 GLU A C 1
ATOM 1706 O O . GLU A 1 209 ? 48.620 -45.804 -9.000 1.00 89.94 209 GLU A O 1
ATOM 1711 N N . ALA A 1 210 ? 50.433 -45.497 -10.290 1.00 90.56 210 ALA A N 1
ATOM 1712 C CA . ALA A 1 210 ? 49.699 -44.836 -11.359 1.00 90.56 210 ALA A CA 1
ATOM 1713 C C . ALA A 1 210 ? 48.503 -45.685 -11.817 1.00 90.56 210 ALA A C 1
ATOM 1715 O O . ALA A 1 210 ? 48.660 -46.809 -12.293 1.00 90.56 210 ALA A O 1
ATOM 1716 N N . ALA A 1 211 ? 47.303 -45.125 -11.692 1.00 93.50 211 ALA A N 1
ATOM 1717 C CA . ALA A 1 211 ? 46.058 -45.781 -12.056 1.00 93.50 211 ALA A CA 1
ATOM 1718 C C . ALA A 1 211 ? 45.283 -44.947 -13.077 1.00 93.50 211 ALA A C 1
ATOM 1720 O O . ALA A 1 211 ? 45.466 -43.733 -13.197 1.00 93.50 211 ALA A O 1
ATOM 1721 N N . THR A 1 212 ? 44.403 -45.619 -13.819 1.00 94.38 212 THR A N 1
ATOM 1722 C CA . THR A 1 212 ? 43.485 -44.963 -14.753 1.00 94.38 212 THR A CA 1
ATOM 1723 C C . THR A 1 212 ? 42.155 -44.690 -14.062 1.00 94.38 212 THR A C 1
ATOM 1725 O O . THR A 1 212 ? 41.608 -45.551 -13.376 1.00 94.38 212 THR A O 1
ATOM 1728 N N . PHE A 1 213 ? 41.621 -43.500 -14.278 1.00 95.31 213 PHE A N 1
ATOM 1729 C CA . PHE A 1 213 ? 40.342 -43.022 -13.777 1.00 95.31 213 PHE A CA 1
ATOM 1730 C C . PHE A 1 213 ? 39.495 -42.533 -14.951 1.00 95.31 213 PHE A C 1
ATOM 1732 O O . PHE A 1 213 ? 40.013 -42.268 -16.039 1.00 95.31 213 PHE A O 1
ATOM 1739 N N . TYR A 1 214 ? 38.191 -42.420 -14.742 1.00 94.31 214 TYR A N 1
ATOM 1740 C CA . TYR A 1 214 ? 37.278 -41.801 -15.695 1.00 94.31 214 TYR A CA 1
ATOM 1741 C C . TYR A 1 214 ? 36.278 -40.906 -14.969 1.00 94.31 214 TYR A C 1
ATOM 1743 O O . TYR A 1 214 ? 35.948 -41.148 -13.805 1.00 94.31 214 TYR A O 1
ATOM 1751 N N . LEU A 1 215 ? 35.808 -39.871 -15.661 1.00 94.69 215 LEU A N 1
ATOM 1752 C CA . LEU A 1 215 ? 34.789 -38.968 -15.134 1.00 94.69 215 LEU A CA 1
ATOM 1753 C C . LEU A 1 215 ? 33.431 -39.677 -15.098 1.00 94.69 215 LEU A C 1
ATOM 1755 O O . LEU A 1 215 ? 33.008 -40.248 -16.105 1.00 94.69 215 LEU A O 1
ATOM 1759 N N . ASN A 1 216 ? 32.749 -39.626 -13.954 1.00 93.06 216 ASN A N 1
ATOM 1760 C CA . ASN A 1 216 ? 31.390 -40.161 -13.806 1.00 93.06 216 ASN A CA 1
ATOM 1761 C C . ASN A 1 216 ? 30.305 -39.162 -14.251 1.00 93.06 216 ASN A C 1
ATOM 1763 O O . ASN A 1 216 ? 29.187 -39.571 -14.541 1.00 93.06 216 ASN A O 1
ATOM 1767 N N . THR A 1 217 ? 30.653 -37.876 -14.338 1.00 92.69 217 THR A N 1
ATOM 1768 C CA . THR A 1 217 ? 29.821 -36.764 -14.817 1.00 92.69 217 THR A CA 1
ATOM 1769 C C . THR A 1 217 ? 30.707 -35.730 -15.506 1.00 92.69 217 THR A C 1
ATOM 1771 O O . THR A 1 217 ? 31.895 -35.647 -15.192 1.00 92.69 217 THR A O 1
ATOM 1774 N N . GLN A 1 218 ? 30.146 -34.905 -16.392 1.00 95.00 218 GLN A N 1
ATOM 1775 C CA . GLN A 1 218 ? 30.839 -33.726 -16.928 1.00 95.00 218 GLN A CA 1
ATOM 1776 C C . GLN A 1 218 ? 31.358 -32.840 -15.781 1.00 95.00 218 GLN A C 1
ATOM 1778 O O . GLN A 1 218 ? 30.661 -32.640 -14.783 1.00 95.00 218 GLN A O 1
ATOM 1783 N N . SER A 1 219 ? 32.611 -32.380 -15.850 1.00 95.12 219 SER A N 1
ATOM 1784 C CA . SER A 1 219 ? 33.254 -31.669 -14.735 1.00 95.12 219 SER A CA 1
ATOM 1785 C C . SER A 1 219 ? 34.372 -30.728 -15.167 1.00 95.12 219 SER A C 1
ATOM 1787 O O . SER A 1 219 ? 35.086 -30.979 -16.136 1.00 95.12 219 SER A O 1
ATOM 1789 N N . ASN A 1 220 ? 34.556 -29.673 -14.371 1.00 96.56 220 ASN A N 1
ATOM 1790 C CA . ASN A 1 220 ? 35.641 -28.712 -14.530 1.00 96.56 220 ASN A CA 1
ATOM 1791 C C . ASN A 1 220 ? 36.978 -29.267 -14.022 1.00 96.56 220 ASN A C 1
ATOM 1793 O O . ASN A 1 220 ? 37.042 -29.934 -12.984 1.00 96.56 220 ASN A O 1
ATOM 1797 N N . ILE A 1 221 ? 38.041 -28.922 -14.740 1.00 95.94 221 ILE A N 1
ATOM 1798 C CA . ILE A 1 221 ? 39.445 -29.142 -14.402 1.00 95.94 221 ILE A CA 1
ATOM 1799 C C . ILE A 1 221 ? 40.023 -27.831 -13.885 1.00 95.94 221 ILE A C 1
ATOM 1801 O O . ILE A 1 221 ? 39.727 -26.772 -14.433 1.00 95.94 221 ILE A O 1
ATOM 1805 N N . TYR A 1 222 ? 40.848 -27.899 -12.847 1.00 96.50 222 TYR A N 1
ATOM 1806 C CA . TYR A 1 222 ? 41.366 -26.744 -12.118 1.00 96.50 222 TYR A CA 1
ATOM 1807 C C . TYR A 1 222 ? 42.894 -26.656 -12.208 1.00 96.50 222 TYR A C 1
ATOM 1809 O O . TYR A 1 222 ? 43.559 -27.683 -12.328 1.00 96.50 222 TYR A O 1
ATOM 1817 N N . ASP A 1 223 ? 43.456 -25.449 -12.129 1.00 94.00 223 ASP A N 1
ATOM 1818 C CA . ASP A 1 223 ? 44.913 -25.215 -12.135 1.00 94.00 223 ASP A CA 1
ATOM 1819 C C . ASP A 1 223 ? 45.609 -25.564 -10.805 1.00 94.00 223 ASP A C 1
ATOM 1821 O O . ASP A 1 223 ? 46.788 -25.911 -10.797 1.00 94.00 223 ASP A O 1
ATOM 1825 N N . ALA A 1 224 ? 44.882 -25.528 -9.687 1.00 93.06 224 ALA A N 1
ATOM 1826 C CA . ALA A 1 224 ? 45.355 -25.870 -8.347 1.00 93.06 224 ALA A CA 1
ATOM 1827 C C . ALA A 1 224 ? 44.217 -26.421 -7.466 1.00 93.06 224 ALA A C 1
ATOM 1829 O O . ALA A 1 224 ? 43.033 -26.331 -7.806 1.00 93.06 224 ALA A O 1
ATOM 1830 N N . ILE A 1 225 ? 44.564 -26.955 -6.292 1.00 89.69 225 ILE A N 1
ATOM 1831 C CA . ILE A 1 225 ? 43.591 -27.291 -5.241 1.00 89.69 225 ILE A CA 1
ATOM 1832 C C . ILE A 1 225 ? 42.880 -26.005 -4.808 1.00 89.69 225 ILE A C 1
ATOM 1834 O O . ILE A 1 225 ? 43.530 -25.055 -4.381 1.00 89.69 225 ILE A O 1
ATOM 1838 N N . ASN A 1 226 ? 41.548 -25.976 -4.917 1.00 88.56 226 ASN A N 1
ATOM 1839 C CA . ASN A 1 226 ? 40.728 -24.765 -4.744 1.00 88.56 226 ASN A CA 1
ATOM 1840 C C . ASN A 1 226 ? 41.098 -23.606 -5.702 1.00 88.56 226 ASN A C 1
ATOM 1842 O O . ASN A 1 226 ? 40.813 -22.449 -5.397 1.00 88.56 226 ASN A O 1
ATOM 1846 N N . GLY A 1 227 ? 41.733 -23.913 -6.839 1.00 89.00 227 GLY A N 1
ATOM 1847 C CA . GLY A 1 227 ? 42.136 -22.950 -7.863 1.00 89.00 227 GLY A CA 1
ATOM 1848 C C . GLY A 1 227 ? 41.017 -22.567 -8.837 1.00 89.00 227 GLY A C 1
ATOM 1849 O O . GLY A 1 227 ? 39.828 -22.777 -8.578 1.00 89.00 227 GLY A O 1
ATOM 1850 N N . ASN A 1 228 ? 41.403 -22.015 -9.986 1.00 92.56 228 ASN A N 1
ATOM 1851 C CA . ASN A 1 228 ? 40.484 -21.590 -11.040 1.00 92.56 228 ASN A CA 1
ATOM 1852 C C . ASN A 1 228 ? 40.230 -22.721 -12.041 1.00 92.56 228 ASN A C 1
ATOM 1854 O O . ASN A 1 228 ? 41.124 -23.508 -12.348 1.00 92.56 228 ASN A O 1
ATOM 1858 N N . ALA A 1 229 ? 39.010 -22.788 -12.579 1.00 94.31 229 ALA A N 1
ATOM 1859 C CA . ALA A 1 229 ? 38.683 -23.731 -13.644 1.00 94.31 229 ALA A CA 1
ATOM 1860 C C . ALA A 1 229 ? 39.395 -23.333 -14.954 1.00 94.31 229 ALA A C 1
ATOM 1862 O O . ALA A 1 229 ? 39.291 -22.188 -15.391 1.00 94.31 229 ALA A O 1
ATOM 1863 N N . ILE A 1 230 ? 40.103 -24.280 -15.572 1.00 94.62 230 ILE A N 1
ATOM 1864 C CA . ILE A 1 230 ? 40.911 -24.093 -16.790 1.00 94.62 230 ILE A CA 1
ATOM 1865 C C . ILE A 1 230 ? 40.370 -24.840 -18.011 1.00 94.62 230 ILE A C 1
ATOM 1867 O O . ILE A 1 230 ? 40.635 -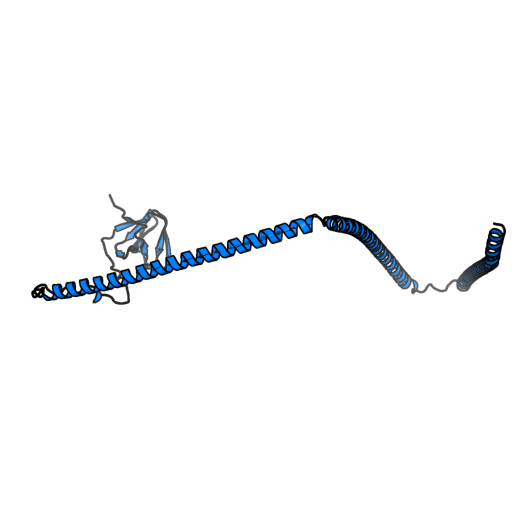24.426 -19.137 1.00 94.62 230 ILE A O 1
ATOM 1871 N N . GLU A 1 231 ? 39.629 -25.929 -17.811 1.00 93.00 231 GLU A N 1
ATOM 1872 C CA . GLU A 1 231 ? 39.009 -26.714 -18.883 1.00 93.00 231 GLU A CA 1
ATOM 1873 C C . GLU A 1 231 ? 37.751 -27.406 -18.347 1.00 93.00 231 GLU A C 1
ATOM 1875 O O . GLU A 1 231 ? 37.625 -27.629 -17.144 1.00 93.00 231 GLU A O 1
ATOM 1880 N N . GLU A 1 232 ? 36.835 -27.779 -19.233 1.00 95.94 232 GLU A N 1
ATOM 1881 C CA . GLU A 1 232 ? 35.679 -28.613 -18.913 1.00 95.94 232 GLU A CA 1
ATOM 1882 C C . GLU A 1 232 ? 35.784 -29.928 -19.688 1.00 95.94 232 GLU A C 1
ATOM 1884 O O . GLU A 1 232 ? 36.038 -29.936 -20.894 1.00 95.94 232 GLU A O 1
ATOM 1889 N N . TRP A 1 233 ? 35.648 -31.054 -18.989 1.00 95.19 233 TRP A N 1
ATOM 1890 C CA . TRP A 1 233 ? 35.774 -32.389 -19.568 1.00 95.19 233 TRP A CA 1
ATOM 1891 C C . TRP A 1 233 ? 34.436 -33.126 -19.544 1.00 95.19 233 TRP A C 1
ATOM 1893 O O . TRP A 1 233 ? 33.722 -33.122 -18.540 1.00 95.19 233 TRP A O 1
ATOM 1903 N N . GLU A 1 234 ? 34.131 -33.801 -20.652 1.00 93.44 234 GLU A N 1
ATOM 1904 C CA . GLU A 1 234 ? 32.932 -34.626 -20.808 1.00 93.44 234 GLU A CA 1
ATOM 1905 C C . GLU A 1 234 ? 32.982 -35.905 -19.953 1.00 93.44 234 GLU A C 1
ATOM 1907 O O . GLU A 1 234 ? 34.049 -36.415 -19.586 1.00 93.44 234 GLU A O 1
ATOM 1912 N N . GLU A 1 235 ? 31.799 -36.453 -19.664 1.00 92.75 235 GLU A N 1
ATOM 1913 C CA . GLU A 1 235 ? 31.637 -37.739 -18.982 1.00 92.75 235 GLU A CA 1
ATOM 1914 C C . GLU A 1 235 ? 32.417 -38.857 -19.701 1.00 92.75 235 GLU A C 1
ATOM 1916 O O . GLU A 1 235 ? 32.553 -38.867 -20.924 1.00 92.75 235 GLU A O 1
ATOM 1921 N N . LYS A 1 236 ? 32.921 -39.842 -18.949 1.00 91.56 236 LYS A N 1
ATOM 1922 C CA . LYS A 1 236 ? 33.675 -41.012 -19.444 1.00 91.56 236 LYS A CA 1
ATOM 1923 C C . LYS A 1 236 ? 35.045 -40.703 -20.048 1.00 91.56 236 LYS A C 1
ATOM 1925 O O . LYS A 1 236 ? 35.771 -41.644 -20.395 1.00 91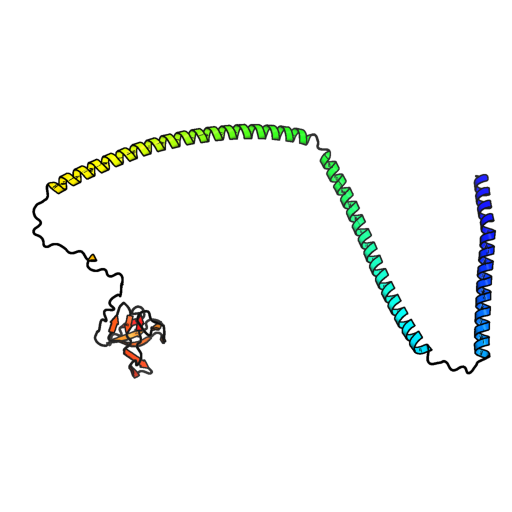.56 236 LYS A O 1
ATOM 1930 N N . ARG A 1 237 ? 35.469 -39.435 -20.110 1.00 92.50 237 ARG A N 1
ATOM 1931 C CA . ARG A 1 237 ? 36.856 -39.092 -20.448 1.00 92.50 237 ARG A CA 1
ATOM 1932 C C . ARG A 1 237 ? 37.796 -39.748 -19.436 1.00 92.50 237 ARG A C 1
ATOM 1934 O O . ARG A 1 237 ? 37.591 -39.661 -18.226 1.00 92.50 237 ARG A O 1
ATOM 1941 N N . SER A 1 238 ? 38.791 -40.471 -19.950 1.00 94.12 238 SER A N 1
ATOM 1942 C CA . SER A 1 238 ? 39.732 -41.253 -19.142 1.00 94.12 238 SER A CA 1
ATOM 1943 C C . SER A 1 238 ? 41.045 -40.502 -18.945 1.00 94.12 238 SER A C 1
ATOM 1945 O O . SER A 1 238 ? 41.570 -39.893 -19.882 1.00 94.12 238 SER A O 1
ATOM 1947 N N . PHE A 1 239 ? 41.606 -40.596 -17.745 1.00 95.50 239 PHE A N 1
ATOM 1948 C CA . PHE A 1 239 ? 42.871 -39.969 -17.383 1.00 95.50 239 PHE A CA 1
ATOM 1949 C C . PHE A 1 239 ? 43.674 -40.832 -16.416 1.00 95.50 239 PHE A C 1
ATOM 1951 O O . PHE A 1 239 ? 43.155 -41.777 -15.828 1.00 95.50 239 PHE A O 1
ATOM 1958 N N . THR A 1 240 ? 44.958 -40.534 -16.275 1.00 95.25 240 THR A N 1
ATOM 1959 C CA . THR A 1 240 ? 45.849 -41.203 -15.330 1.00 95.25 240 THR A CA 1
ATOM 1960 C C . THR A 1 240 ? 46.191 -40.271 -14.180 1.00 95.25 240 THR A C 1
ATOM 1962 O O . THR A 1 240 ? 46.387 -39.069 -14.376 1.00 95.25 240 THR A O 1
ATOM 1965 N N . SER A 1 241 ? 46.287 -40.837 -12.982 1.00 96.12 241 SER A N 1
ATOM 1966 C CA . SER A 1 241 ? 46.759 -40.138 -11.792 1.00 96.12 241 SER A CA 1
ATOM 1967 C C . SER A 1 241 ? 47.589 -41.072 -10.922 1.00 96.12 241 SER A C 1
ATOM 1969 O O . SER A 1 241 ? 47.387 -42.286 -10.922 1.00 96.12 241 SER A O 1
ATOM 1971 N N . ASN A 1 242 ? 48.533 -40.489 -10.196 1.00 94.06 242 ASN A N 1
ATOM 1972 C CA . ASN A 1 242 ? 49.352 -41.145 -9.183 1.00 94.06 242 ASN A CA 1
ATOM 1973 C C . ASN A 1 242 ? 49.437 -40.313 -7.890 1.00 94.06 242 ASN A C 1
ATOM 1975 O O . ASN A 1 242 ? 50.266 -40.610 -7.033 1.00 94.06 242 ASN A O 1
ATOM 1979 N N . GLN A 1 243 ? 48.655 -39.233 -7.777 1.00 92.62 243 GLN A N 1
ATOM 1980 C CA . GLN A 1 243 ? 48.721 -38.279 -6.672 1.00 92.62 243 GLN A CA 1
ATOM 1981 C C . GLN A 1 243 ? 47.329 -37.737 -6.354 1.00 92.62 243 GLN A C 1
ATOM 1983 O O . GLN A 1 243 ? 46.614 -37.275 -7.247 1.00 92.62 243 GLN A O 1
ATOM 1988 N N . LYS A 1 244 ? 46.972 -37.748 -5.072 1.00 93.19 244 LYS A N 1
ATOM 1989 C CA . LYS A 1 244 ? 45.752 -37.124 -4.555 1.00 93.19 244 LYS A CA 1
ATOM 1990 C C . LYS A 1 244 ? 46.051 -36.317 -3.298 1.00 93.19 244 LYS A C 1
ATOM 1992 O O . LYS A 1 244 ? 47.012 -36.605 -2.589 1.00 93.19 244 LYS A O 1
ATOM 1997 N N . ALA A 1 245 ? 45.230 -35.313 -3.029 1.00 91.94 245 ALA A N 1
ATOM 1998 C CA . ALA A 1 245 ? 45.314 -34.533 -1.804 1.00 91.94 245 ALA A CA 1
ATOM 1999 C C . ALA A 1 245 ? 43.974 -33.872 -1.480 1.00 91.94 245 ALA A C 1
ATOM 2001 O O . ALA A 1 245 ? 43.338 -33.293 -2.356 1.00 91.94 245 ALA A O 1
ATOM 2002 N N . SER A 1 246 ? 43.555 -33.932 -0.214 1.00 86.19 246 SER A N 1
ATOM 2003 C CA . SER A 1 246 ? 42.409 -33.176 0.321 1.00 86.19 246 SER A CA 1
ATOM 2004 C C . SER A 1 246 ? 41.110 -33.282 -0.502 1.00 86.19 246 SER A C 1
ATOM 2006 O O . SER A 1 246 ? 40.394 -32.294 -0.660 1.00 86.19 246 SER A O 1
ATOM 2008 N N . GLY A 1 247 ? 40.807 -34.465 -1.053 1.00 90.50 247 GLY A N 1
ATOM 2009 C CA . GLY A 1 247 ? 39.626 -34.700 -1.902 1.00 90.50 247 GLY A CA 1
ATOM 2010 C C . GLY A 1 247 ? 39.788 -34.271 -3.367 1.00 90.50 247 GLY A C 1
ATOM 2011 O O . GLY A 1 247 ? 38.803 -34.183 -4.105 1.00 90.50 247 GLY A O 1
ATOM 2012 N N . TRP A 1 248 ? 41.020 -34.001 -3.797 1.00 94.75 248 TRP A N 1
ATOM 2013 C CA . TRP A 1 248 ? 41.396 -33.674 -5.168 1.00 94.75 248 TRP A CA 1
ATOM 2014 C C . TRP A 1 248 ? 42.338 -34.725 -5.742 1.00 94.75 248 TRP A C 1
ATOM 2016 O O . TRP A 1 248 ? 43.185 -35.281 -5.045 1.00 94.75 248 TRP A O 1
ATOM 2026 N N . MET A 1 249 ? 42.226 -34.952 -7.043 1.00 94.50 249 MET A N 1
ATOM 2027 C CA . MET A 1 249 ? 43.053 -35.868 -7.811 1.00 94.50 249 MET A CA 1
ATOM 2028 C C . MET A 1 249 ? 43.882 -35.075 -8.820 1.00 94.50 249 MET A C 1
ATOM 2030 O O . MET A 1 249 ? 43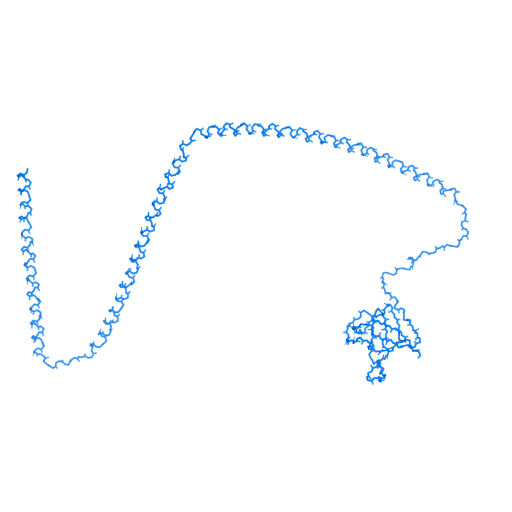.326 -34.290 -9.594 1.00 94.50 249 MET A O 1
ATOM 2034 N N . LYS A 1 250 ? 45.201 -35.283 -8.835 1.00 95.81 250 LYS A N 1
ATOM 2035 C CA . LYS A 1 250 ? 46.093 -34.630 -9.800 1.00 95.81 250 LYS A CA 1
ATOM 2036 C C . LYS A 1 250 ? 46.106 -35.404 -11.109 1.00 95.81 250 LYS A C 1
ATOM 2038 O O . LYS A 1 250 ? 46.380 -36.602 -11.122 1.00 95.81 250 LYS A O 1
ATOM 2043 N N . ILE A 1 251 ? 45.859 -34.737 -12.224 1.00 95.75 251 ILE A N 1
ATOM 2044 C CA . ILE A 1 251 ? 45.885 -35.348 -13.552 1.00 95.75 251 ILE A CA 1
ATOM 2045 C C . ILE A 1 251 ? 47.328 -35.335 -14.064 1.00 95.75 251 ILE A C 1
ATOM 2047 O O . ILE A 1 251 ? 47.916 -34.276 -14.278 1.00 95.75 251 ILE A O 1
ATOM 2051 N N . THR A 1 252 ? 47.910 -36.515 -14.279 1.00 95.56 252 THR A N 1
ATOM 2052 C CA . THR A 1 252 ? 49.277 -36.646 -14.819 1.00 95.56 252 THR A CA 1
ATOM 2053 C C . THR A 1 252 ? 49.314 -36.889 -16.323 1.00 95.56 252 THR A C 1
ATOM 2055 O O . THR A 1 252 ? 50.314 -36.595 -16.981 1.00 95.56 252 THR A O 1
ATOM 2058 N N . GLY A 1 253 ? 48.218 -37.389 -16.886 1.00 94.94 253 GLY A N 1
ATOM 2059 C CA . GLY A 1 253 ? 48.043 -37.609 -18.316 1.00 94.94 253 GLY A CA 1
ATOM 2060 C C . GLY A 1 253 ? 46.606 -37.994 -18.642 1.00 94.94 253 GLY A C 1
ATOM 2061 O O . GLY A 1 253 ? 45.829 -38.322 -17.748 1.00 94.94 253 GLY A O 1
ATOM 2062 N N . TYR A 1 254 ? 46.233 -37.934 -19.912 1.00 95.19 254 TYR A N 1
ATOM 2063 C CA . TYR A 1 254 ? 44.879 -38.222 -20.381 1.00 95.19 254 TYR A CA 1
ATOM 2064 C C . TYR A 1 254 ? 44.886 -38.825 -21.782 1.00 95.19 254 TYR A C 1
ATOM 2066 O O . TYR A 1 254 ? 45.900 -38.806 -22.476 1.00 95.19 254 TYR A O 1
ATOM 2074 N N . PHE A 1 255 ? 43.764 -39.417 -22.187 1.00 92.56 255 PHE A N 1
ATOM 2075 C CA . PHE A 1 255 ? 43.641 -40.061 -23.493 1.00 92.56 255 PHE A CA 1
ATOM 2076 C C . PHE A 1 255 ? 42.922 -39.143 -24.484 1.00 92.56 255 PHE A C 1
ATOM 2078 O O . PHE A 1 255 ? 41.782 -38.749 -24.244 1.00 92.56 255 PHE A O 1
ATOM 2085 N N . VAL A 1 256 ? 43.569 -38.858 -25.615 1.00 89.69 256 VAL A N 1
ATOM 2086 C CA . VAL A 1 256 ? 42.975 -38.186 -26.783 1.00 89.69 256 VAL A CA 1
ATOM 2087 C C . VAL A 1 256 ? 43.067 -39.152 -27.954 1.00 89.69 256 VAL A C 1
ATOM 2089 O O . VAL A 1 256 ? 44.140 -39.688 -28.224 1.00 89.69 256 VAL A O 1
ATOM 2092 N N . ASP A 1 257 ? 41.944 -39.455 -28.607 1.00 88.62 257 ASP A N 1
ATOM 2093 C CA . ASP A 1 257 ? 41.883 -40.406 -29.730 1.00 88.62 257 ASP A CA 1
ATOM 2094 C C . ASP A 1 257 ? 42.568 -41.755 -29.445 1.00 88.62 257 ASP A C 1
ATOM 2096 O O . ASP A 1 257 ? 43.298 -42.309 -30.270 1.00 88.62 257 ASP A O 1
ATOM 2100 N N . LYS A 1 258 ? 42.348 -42.291 -28.234 1.00 87.00 258 LYS A N 1
ATOM 2101 C CA . LYS A 1 258 ? 42.956 -43.538 -27.720 1.00 87.00 258 LYS A CA 1
ATOM 2102 C C . LYS A 1 258 ? 44.486 -43.501 -27.577 1.00 87.00 258 LYS A C 1
ATOM 2104 O O . LYS A 1 258 ? 45.086 -44.531 -27.278 1.00 87.00 258 LYS A O 1
ATOM 2109 N N . LYS A 1 259 ? 45.123 -42.339 -27.732 1.00 91.94 259 LYS A N 1
ATOM 2110 C CA . LYS A 1 259 ? 46.548 -42.125 -27.460 1.00 91.94 259 LYS A CA 1
ATOM 2111 C C . LYS A 1 259 ? 46.707 -41.424 -26.117 1.00 91.94 259 LYS A C 1
ATOM 2113 O O . LYS A 1 259 ? 46.058 -40.414 -25.857 1.00 91.94 259 LYS A O 1
ATOM 2118 N N . TRP A 1 260 ? 47.563 -41.972 -25.261 1.00 93.88 260 TRP A N 1
ATOM 2119 C CA . TRP A 1 260 ? 47.898 -41.340 -23.988 1.00 93.88 260 TRP A CA 1
ATOM 2120 C C . TRP A 1 260 ? 48.796 -40.122 -24.227 1.00 93.88 260 TRP A C 1
ATOM 2122 O O . TRP A 1 260 ? 49.765 -40.198 -24.984 1.00 93.88 260 TRP A O 1
ATOM 2132 N N . GLN A 1 261 ? 48.470 -39.010 -23.578 1.00 93.75 261 GLN A N 1
ATOM 2133 C CA . GLN A 1 261 ? 49.210 -37.755 -23.614 1.00 93.75 261 GLN A CA 1
ATOM 2134 C C . GLN A 1 261 ? 49.535 -37.318 -22.185 1.00 93.75 261 GLN A C 1
ATOM 2136 O O . GLN A 1 261 ? 48.685 -37.370 -21.294 1.00 93.75 261 GLN A O 1
ATOM 2141 N N . ARG A 1 262 ? 50.778 -36.885 -21.960 1.00 94.88 262 ARG A N 1
ATOM 2142 C CA . ARG A 1 262 ? 51.224 -36.354 -20.668 1.00 94.88 262 ARG A CA 1
ATOM 2143 C C . ARG A 1 262 ? 50.616 -34.970 -20.438 1.00 94.88 262 ARG A C 1
ATOM 2145 O O . ARG A 1 262 ? 50.590 -34.160 -21.359 1.00 94.88 262 ARG A O 1
ATOM 2152 N N . SER A 1 263 ? 50.194 -34.676 -19.209 1.00 92.44 263 SER A N 1
ATOM 2153 C CA . SER A 1 263 ? 49.791 -33.314 -18.850 1.00 92.44 263 SER A CA 1
ATOM 2154 C C . SER A 1 263 ? 51.024 -32.419 -18.707 1.00 92.44 263 SER A C 1
ATOM 2156 O O . SER A 1 263 ? 51.890 -32.683 -17.872 1.00 92.44 263 SER A O 1
ATOM 2158 N N . GLU A 1 264 ? 51.118 -31.373 -19.528 1.00 90.00 264 GLU A N 1
ATOM 2159 C CA . GLU A 1 264 ? 52.176 -30.352 -19.431 1.00 90.00 264 GLU A CA 1
ATOM 2160 C C . GLU A 1 264 ? 51.874 -29.295 -18.364 1.00 90.00 264 GLU A C 1
ATOM 2162 O O . GLU A 1 264 ? 52.786 -28.663 -17.834 1.00 90.00 264 GLU A O 1
ATOM 2167 N N . LYS A 1 265 ? 50.590 -29.112 -18.043 1.00 90.88 265 LYS A N 1
ATOM 2168 C CA . LYS A 1 265 ? 50.110 -28.159 -17.043 1.00 90.88 265 LYS A CA 1
ATOM 2169 C C . LYS A 1 265 ? 49.658 -28.892 -15.792 1.00 90.88 265 LYS A C 1
ATOM 2171 O O . LYS A 1 265 ? 49.265 -30.061 -15.838 1.00 90.88 265 LYS A O 1
ATOM 2176 N N . GLU A 1 266 ? 49.703 -28.186 -14.674 1.00 92.44 266 GLU A N 1
ATOM 2177 C CA . GLU A 1 266 ? 49.104 -28.674 -13.446 1.00 92.44 266 GLU A CA 1
ATOM 2178 C C . GLU A 1 266 ? 47.579 -28.661 -13.585 1.00 92.44 266 GLU A C 1
ATOM 2180 O O . GLU A 1 266 ? 46.986 -27.666 -13.996 1.00 92.44 266 GLU A O 1
ATOM 2185 N N . MET A 1 267 ? 46.973 -29.820 -13.344 1.00 94.88 267 MET A N 1
ATOM 2186 C CA . MET A 1 267 ? 45.556 -30.065 -13.565 1.00 94.88 267 MET A CA 1
ATOM 2187 C C . MET A 1 267 ? 45.014 -30.885 -12.400 1.00 94.88 267 MET A C 1
ATOM 2189 O O . MET A 1 267 ? 45.562 -31.939 -12.065 1.00 94.88 267 MET A O 1
ATOM 2193 N N . TRP A 1 268 ? 43.931 -30.410 -11.802 1.00 96.19 268 TRP A N 1
ATOM 2194 C CA . TRP A 1 268 ? 43.287 -31.012 -10.642 1.00 96.19 268 TRP A CA 1
ATOM 2195 C C . TRP A 1 268 ? 41.797 -31.212 -10.898 1.00 96.19 268 TRP A C 1
ATOM 2197 O O . TRP A 1 268 ? 41.136 -30.375 -11.510 1.00 96.19 268 TRP A O 1
ATOM 2207 N N . ILE A 1 269 ? 41.253 -32.319 -10.405 1.00 95.81 269 ILE A N 1
ATOM 2208 C CA . ILE A 1 269 ? 39.822 -32.634 -10.474 1.00 95.81 269 ILE A CA 1
ATOM 2209 C C . ILE A 1 269 ? 39.331 -33.123 -9.112 1.00 95.81 269 ILE A C 1
ATOM 2211 O O . ILE A 1 269 ? 40.090 -33.722 -8.351 1.00 95.81 269 ILE A O 1
ATOM 2215 N N . LYS A 1 270 ? 38.065 -32.863 -8.778 1.00 95.69 270 LYS A N 1
ATOM 2216 C CA . LYS A 1 270 ? 37.468 -33.314 -7.514 1.00 95.69 270 LYS A CA 1
ATOM 2217 C C . LYS A 1 270 ? 37.308 -34.834 -7.502 1.00 95.69 270 LYS A C 1
ATOM 2219 O O . LYS A 1 270 ? 36.761 -35.407 -8.443 1.00 95.69 270 LYS A O 1
ATOM 2224 N N . GLU A 1 271 ? 37.725 -35.472 -6.411 1.00 92.94 271 GLU A N 1
ATOM 2225 C CA . GLU A 1 271 ? 37.648 -36.929 -6.231 1.00 92.94 271 GLU A CA 1
ATOM 2226 C C . GLU A 1 271 ? 36.198 -37.443 -6.280 1.00 92.94 271 GLU A C 1
ATOM 2228 O O . GLU A 1 271 ? 35.947 -38.547 -6.751 1.00 92.94 271 GLU A O 1
ATOM 2233 N N . SER A 1 272 ? 35.219 -36.614 -5.898 1.00 93.31 272 SER A N 1
ATOM 2234 C CA . SER A 1 272 ? 33.788 -36.942 -5.984 1.00 93.31 272 SER A CA 1
ATOM 2235 C C . SER A 1 272 ? 33.281 -37.202 -7.409 1.00 93.31 272 SER A C 1
ATOM 2237 O O . SER A 1 272 ? 32.238 -37.834 -7.582 1.00 93.31 272 SER A O 1
ATOM 2239 N N . ASN A 1 273 ? 33.993 -36.714 -8.430 1.00 93.12 273 ASN A N 1
ATOM 2240 C CA . ASN A 1 273 ? 33.530 -36.711 -9.822 1.00 93.12 273 ASN A CA 1
ATOM 2241 C C . ASN A 1 273 ? 34.227 -37.782 -10.680 1.00 93.12 273 ASN A C 1
ATOM 2243 O O . ASN A 1 273 ? 34.125 -37.779 -11.911 1.00 93.12 273 ASN A O 1
ATOM 2247 N N . ILE A 1 274 ? 34.983 -38.683 -10.047 1.00 94.06 274 ILE A N 1
ATOM 2248 C CA . ILE A 1 274 ? 35.827 -39.657 -10.739 1.00 94.06 274 ILE A CA 1
ATOM 2249 C C . ILE A 1 274 ? 35.630 -41.058 -10.170 1.00 94.06 274 ILE A C 1
ATOM 2251 O O . ILE A 1 274 ? 35.403 -41.243 -8.980 1.00 94.06 274 ILE A O 1
ATOM 2255 N N . ASN A 1 275 ? 35.774 -42.060 -11.031 1.00 93.94 275 ASN A N 1
ATOM 2256 C CA . ASN A 1 275 ? 35.789 -43.467 -10.649 1.00 93.94 275 ASN A CA 1
ATOM 2257 C C . ASN A 1 275 ? 37.091 -44.116 -11.127 1.00 93.94 275 ASN A C 1
ATOM 2259 O O . ASN A 1 275 ? 37.577 -43.839 -12.228 1.00 93.94 275 ASN A O 1
ATOM 2263 N N . LYS A 1 276 ? 37.659 -45.010 -10.311 1.00 91.88 276 LYS A N 1
ATOM 2264 C CA . LYS A 1 276 ? 38.837 -45.798 -10.696 1.00 91.88 276 LYS A CA 1
ATOM 2265 C C . LYS A 1 276 ? 38.436 -46.832 -11.749 1.00 91.88 276 LYS A C 1
ATOM 2267 O O . LYS A 1 276 ? 37.470 -47.572 -11.566 1.00 91.88 276 LYS A O 1
ATOM 2272 N N . LYS A 1 277 ? 39.185 -46.900 -12.847 1.00 87.56 277 LYS A N 1
ATOM 2273 C CA . LYS A 1 277 ? 39.019 -47.931 -13.871 1.00 87.56 277 LYS A CA 1
ATOM 2274 C C . LYS A 1 277 ? 39.734 -49.195 -13.403 1.00 87.56 277 LYS A C 1
ATOM 2276 O O . LYS A 1 277 ? 40.958 -49.201 -13.280 1.00 87.56 277 LYS A O 1
ATOM 2281 N N . ILE A 1 278 ? 38.969 -50.242 -13.124 1.00 81.88 278 ILE A N 1
ATOM 2282 C CA . ILE A 1 278 ? 39.508 -51.578 -12.869 1.00 81.88 278 ILE A CA 1
ATOM 2283 C C . ILE A 1 278 ? 39.772 -52.195 -14.246 1.00 81.88 278 ILE A C 1
ATOM 2285 O O . ILE A 1 278 ? 38.884 -52.210 -15.097 1.00 81.88 278 ILE A O 1
ATOM 2289 N N . LEU A 1 279 ? 41.023 -52.568 -14.505 1.00 69.94 279 LEU A N 1
ATOM 2290 C CA . LEU A 1 279 ? 41.383 -53.371 -15.669 1.00 69.94 279 LEU A CA 1
ATOM 2291 C C . LEU A 1 279 ? 41.140 -54.828 -15.268 1.00 69.94 279 LEU A C 1
ATOM 2293 O O . LEU A 1 279 ? 41.840 -55.315 -14.382 1.00 69.94 279 LEU A O 1
ATOM 2297 N N . ASP A 1 280 ? 40.124 -55.450 -15.866 1.00 47.72 280 ASP A N 1
ATOM 2298 C CA . ASP A 1 280 ? 39.958 -56.910 -15.880 1.00 47.72 280 ASP A CA 1
ATOM 2299 C C . ASP A 1 280 ? 40.961 -57.556 -16.850 1.00 47.72 280 ASP A C 1
ATOM 2301 O O . ASP A 1 280 ? 41.258 -56.928 -17.901 1.00 47.72 280 ASP A O 1
#

Foldseek 3Di:
DVVVVVVVVVVVVVCPVVVVVVVVVVVVVVVVVVVVVVVVVVVCVVCVPPDPPPPPPVVVVVVVVVVVVVVVVVVVVVVVVVVVVVVVVVVVVVVVVVVVVVVVVVVVVPVVVVVVVVVVVVVVVVVVVVVVVVVVVVVVVVVVVVVVVVVVVVVVVVVVVVVVVVVVVVVVVVVVVVPPPPDPDDDDDDCVVPDDPPPPVVFPKDFADKFKKWFQAWFFKAQDDVHDGDDIDGGGFMFIFGIDTDQKTWGQWGDDPNDIDGDPGTIIDGNVGMDTDDDD

Sequence (280 aa):
MKLLLVALLFMSLLHADEIQRIESIVKDIKELRNDYEECQLQLKAKFPHAKTSEASTDENKHLSECAQKNEELLLRIQKQEDMINENRRILKDEKEKNIILKSEIDNYSVSNEDETNLGNKLNKLEKELKTKNNLLKAKENDILTLINNNIEKIKAKDKEIEYLKNKINAQALKKDAECEEKNVFPKLMMKEEYSDENASVEIVLESFEAATFYLNTQSNIYDAINGNAIEEWEEKRSFTSNQKASGWMKITGYFVDKKWQRSEKEMWIKESNINKKILD

Secondary structure (DSSP, 8-state):
-HHHHHHHHHHHHHHHHHHHHHHHHHHHHHHHHHHHHHHHHHHHHH-TT----TTHHHHHHHHHHHHHHHHHHHHHHHHHHHHHHHHHHHHHHHHHHHHHHHHHHHHHTT-HHHHHHHHHHHHHHHHHHHHHHHHHHHHHHHHHHHHHHHHHHHHHHHHHHHHHHHHHHHHHHHHHTT------SPPPPPGGGS--S--------EEEEEEEEEESS-EEEESSTT--EEEEE-TT-EEEEEEEETTEEE--EEEETTEEEE-SS--EEEGGGEEE----

pLDDT: mean 82.79, std 15.99, range [43.66, 97.5]

Radius of gyration: 60.77 Å; chains: 1; bounding box: 114×120×122 Å